Protein AF-A0A7S0L1P1-F1 (afdb_monomer)

Structure (mmCIF, N/CA/C/O backbone):
data_AF-A0A7S0L1P1-F1
#
_entry.id   AF-A0A7S0L1P1-F1
#
loop_
_atom_site.group_PDB
_atom_site.id
_atom_site.type_symbol
_atom_site.label_atom_id
_atom_site.label_alt_id
_atom_site.label_comp_id
_atom_site.label_asym_id
_atom_site.label_entity_id
_atom_site.label_seq_id
_atom_site.pdbx_PDB_ins_code
_atom_site.Cartn_x
_atom_site.Cartn_y
_atom_site.Cartn_z
_atom_site.occupancy
_atom_site.B_iso_or_equiv
_atom_site.auth_seq_id
_atom_site.auth_comp_id
_atom_site.auth_asym_id
_atom_site.auth_atom_id
_atom_site.pdbx_PDB_model_num
ATOM 1 N N . MET A 1 1 ? -2.694 -19.246 -15.357 1.00 89.94 1 MET A N 1
ATOM 2 C CA . MET A 1 1 ? -2.158 -18.036 -14.693 1.00 89.94 1 MET A CA 1
ATOM 3 C C . MET A 1 1 ? -1.268 -17.192 -15.619 1.00 89.94 1 MET A C 1
ATOM 5 O O . MET A 1 1 ? -1.713 -16.119 -16.004 1.00 89.94 1 MET A O 1
ATOM 9 N N . LEU A 1 2 ? -0.090 -17.654 -16.075 1.00 88.62 2 LEU A N 1
ATOM 10 C CA . LEU A 1 2 ? 0.843 -16.828 -16.881 1.00 88.62 2 LEU A CA 1
ATOM 11 C C . LEU A 1 2 ? 0.230 -16.185 -18.140 1.00 88.62 2 LEU A C 1
ATOM 13 O O . LEU A 1 2 ? 0.441 -14.998 -18.385 1.00 88.62 2 LEU A O 1
ATOM 17 N N . LEU A 1 3 ? -0.568 -16.935 -18.913 1.00 90.44 3 LEU A N 1
ATOM 18 C CA . LEU A 1 3 ? -1.245 -16.404 -20.104 1.00 90.44 3 LEU A CA 1
ATOM 19 C C . LEU A 1 3 ? -2.149 -15.204 -19.766 1.00 90.44 3 LEU A C 1
ATOM 21 O O . LEU A 1 3 ? -2.097 -14.201 -20.466 1.00 90.44 3 LEU A O 1
ATOM 25 N N . ARG A 1 4 ? -2.897 -15.259 -18.651 1.00 90.62 4 ARG A N 1
ATOM 26 C CA . ARG A 1 4 ? -3.794 -14.178 -18.194 1.00 90.62 4 ARG A CA 1
ATOM 27 C C . ARG A 1 4 ? -3.021 -12.881 -17.945 1.00 90.62 4 ARG A C 1
ATOM 29 O O . ARG A 1 4 ? -3.387 -11.842 -18.488 1.00 90.62 4 ARG A O 1
ATOM 36 N N . TYR A 1 5 ? -1.931 -12.947 -17.178 1.00 88.44 5 TYR A N 1
ATOM 37 C CA . TYR A 1 5 ? -1.103 -11.773 -16.873 1.00 88.44 5 TYR A CA 1
ATOM 38 C C . TYR A 1 5 ? -0.341 -11.244 -18.097 1.00 88.44 5 TYR A C 1
ATOM 40 O O . TYR A 1 5 ? -0.148 -10.032 -18.228 1.00 88.44 5 TYR A O 1
ATOM 48 N N . LYS A 1 6 ? 0.041 -12.125 -19.032 1.00 85.69 6 LYS A N 1
ATOM 49 C CA . LYS A 1 6 ? 0.641 -11.722 -20.311 1.00 85.69 6 LYS A CA 1
ATOM 50 C C . LYS A 1 6 ? -0.364 -10.983 -21.201 1.00 85.69 6 LYS A C 1
ATOM 52 O O . LYS A 1 6 ? -0.006 -9.955 -21.772 1.00 85.69 6 LYS A O 1
ATOM 57 N N . SER A 1 7 ? -1.613 -11.450 -21.272 1.00 88.06 7 SER A N 1
ATOM 58 C CA . SER A 1 7 ? -2.670 -10.836 -22.089 1.00 88.06 7 SER A CA 1
ATOM 59 C C . SER A 1 7 ? -2.993 -9.400 -21.679 1.00 88.06 7 SER A C 1
ATOM 61 O O . SER A 1 7 ? -3.208 -8.561 -22.547 1.00 88.06 7 SER A O 1
ATOM 63 N N . ILE A 1 8 ? -2.967 -9.088 -20.379 1.00 82.88 8 ILE A N 1
ATOM 64 C CA . ILE A 1 8 ? -3.243 -7.726 -19.885 1.00 82.88 8 ILE A CA 1
ATOM 65 C C . ILE A 1 8 ? -2.024 -6.793 -19.933 1.00 82.88 8 ILE A C 1
ATOM 67 O O . ILE A 1 8 ? -2.140 -5.628 -19.566 1.00 82.88 8 ILE A O 1
ATOM 71 N N . ARG A 1 9 ? -0.839 -7.296 -20.328 1.00 72.81 9 ARG A N 1
ATOM 72 C CA . ARG A 1 9 ? 0.442 -6.555 -20.321 1.00 72.81 9 ARG 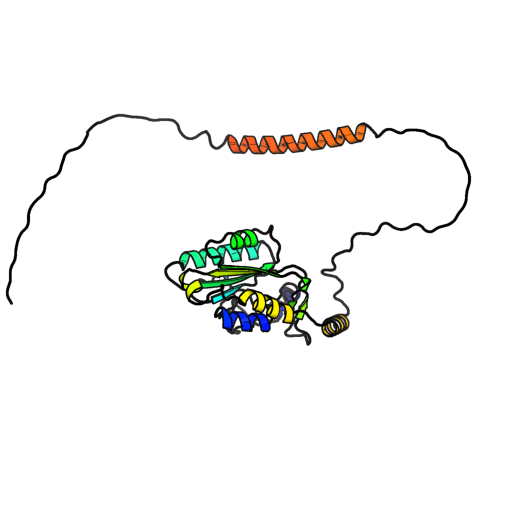A CA 1
ATOM 73 C C . ARG A 1 9 ? 0.709 -5.813 -18.995 1.00 72.81 9 ARG A C 1
ATOM 75 O O . ARG A 1 9 ? 1.358 -4.772 -18.965 1.00 72.81 9 ARG A O 1
ATOM 82 N N . GLY A 1 10 ? 0.215 -6.367 -17.886 1.00 61.19 10 GLY A N 1
ATOM 83 C CA . GLY A 1 10 ? 0.097 -5.667 -16.601 1.00 61.19 10 GLY A CA 1
ATOM 84 C C . GLY A 1 10 ? 1.424 -5.406 -15.886 1.00 61.19 10 GLY A C 1
ATOM 85 O O . GLY A 1 10 ? 1.498 -4.537 -15.022 1.00 61.19 10 GLY A O 1
ATOM 86 N N . HIS A 1 11 ? 2.489 -6.116 -16.265 1.00 60.78 11 HIS A N 1
ATOM 87 C CA . HIS A 1 11 ? 3.792 -6.041 -15.603 1.00 60.78 11 HIS A CA 1
ATOM 88 C C . HIS A 1 11 ? 4.446 -4.648 -15.677 1.00 60.78 11 HIS A C 1
ATOM 90 O O . HIS A 1 11 ? 5.203 -4.298 -14.778 1.00 60.78 11 HIS A O 1
ATOM 96 N N . GLY A 1 12 ? 4.131 -3.835 -16.695 1.00 58.66 12 GLY A N 1
ATOM 97 C CA . GLY A 1 12 ? 4.628 -2.456 -16.808 1.00 58.66 12 GLY A CA 1
ATOM 98 C C . GLY A 1 12 ? 3.844 -1.422 -15.988 1.00 58.66 12 GLY A C 1
ATOM 99 O O . GLY A 1 12 ? 4.345 -0.327 -15.746 1.00 58.66 12 GLY A O 1
ATOM 100 N N . PHE A 1 13 ? 2.630 -1.759 -15.541 1.00 61.75 13 PHE A N 1
ATOM 101 C CA . PHE A 1 13 ? 1.717 -0.819 -14.878 1.00 61.75 13 PHE A CA 1
ATOM 102 C C . PHE A 1 13 ? 1.694 -0.955 -13.354 1.00 61.75 13 PHE A C 1
ATOM 104 O O . PHE A 1 13 ? 1.186 -0.069 -12.671 1.00 61.75 13 PHE A O 1
ATOM 111 N N . GLN A 1 14 ? 2.259 -2.034 -12.807 1.00 69.94 14 GLN A N 1
ATOM 112 C CA . GLN A 1 14 ? 2.354 -2.238 -11.364 1.00 69.94 14 GLN A CA 1
ATOM 113 C C . GLN A 1 14 ? 3.771 -1.932 -10.859 1.00 69.94 14 GLN A C 1
ATOM 115 O O . GLN A 1 14 ? 4.775 -2.191 -11.526 1.00 69.94 14 GLN A O 1
ATOM 120 N N . ALA A 1 15 ? 3.861 -1.336 -9.675 1.00 81.62 15 ALA A N 1
ATOM 121 C CA . ALA A 1 15 ? 5.110 -1.031 -8.989 1.00 81.62 15 ALA A CA 1
ATOM 122 C C . ALA A 1 15 ? 5.088 -1.786 -7.657 1.00 81.62 15 ALA A C 1
ATOM 124 O O . ALA A 1 15 ? 4.474 -1.318 -6.709 1.00 81.62 15 ALA A O 1
ATOM 125 N N . ALA A 1 16 ? 5.644 -2.997 -7.591 1.00 90.38 16 ALA A N 1
ATOM 126 C CA . ALA A 1 16 ? 5.561 -3.805 -6.374 1.00 90.38 16 ALA A CA 1
ATOM 127 C C . ALA A 1 16 ? 6.458 -3.220 -5.270 1.00 90.38 16 ALA A C 1
ATOM 129 O O . ALA A 1 16 ? 7.529 -2.682 -5.544 1.00 90.38 16 ALA A O 1
ATOM 130 N N . ILE A 1 17 ? 6.032 -3.313 -4.011 1.00 94.56 17 ILE A N 1
ATOM 131 C CA . ILE A 1 17 ? 6.823 -2.815 -2.877 1.00 94.56 17 ILE A CA 1
ATOM 132 C C .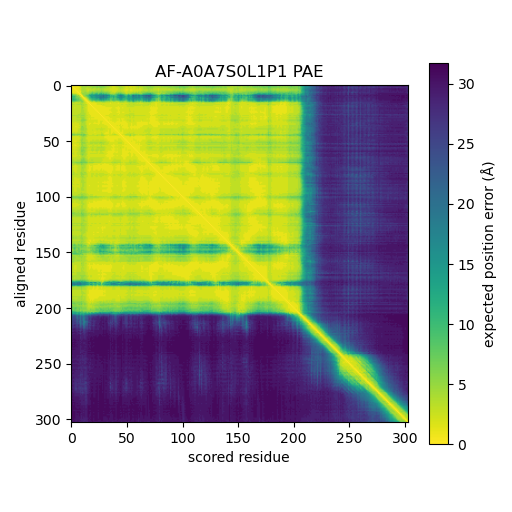 ILE A 1 17 ? 8.099 -3.661 -2.740 1.00 94.56 17 ILE A C 1
ATOM 134 O O . ILE A 1 17 ? 8.064 -4.888 -2.856 1.00 94.56 17 ILE A O 1
ATOM 138 N N . GLY A 1 18 ? 9.236 -3.006 -2.493 1.00 93.88 18 GLY A N 1
ATOM 139 C CA . GLY A 1 18 ? 10.527 -3.678 -2.362 1.00 93.88 18 GLY A CA 1
ATOM 140 C C . GLY A 1 18 ? 10.704 -4.447 -1.051 1.00 93.88 18 GLY A C 1
ATOM 141 O O . GLY A 1 18 ? 10.154 -4.092 -0.007 1.00 93.88 18 GLY A O 1
ATOM 142 N N . ARG A 1 19 ? 11.539 -5.495 -1.083 1.00 94.50 19 ARG A N 1
ATOM 143 C CA . ARG A 1 19 ? 11.837 -6.357 0.079 1.00 94.50 19 ARG A CA 1
ATOM 144 C C . ARG A 1 19 ? 12.260 -5.589 1.346 1.00 94.50 19 ARG A C 1
ATOM 146 O O . ARG A 1 19 ? 11.759 -5.952 2.410 1.00 94.50 19 ARG A O 1
ATOM 153 N N . PRO A 1 20 ? 13.126 -4.553 1.292 1.00 96.75 20 PRO A N 1
ATOM 154 C CA . PRO A 1 20 ? 13.495 -3.796 2.490 1.00 96.75 20 PRO A CA 1
ATOM 155 C C . PRO A 1 20 ? 12.290 -3.144 3.178 1.00 96.75 20 PRO A C 1
ATOM 157 O O . PRO A 1 20 ? 12.208 -3.126 4.405 1.00 96.75 20 PRO A O 1
ATOM 160 N N . VAL A 1 21 ? 11.328 -2.653 2.391 1.00 97.81 21 VAL A N 1
ATOM 161 C CA . VAL A 1 21 ? 10.095 -2.048 2.905 1.00 97.81 21 VAL A CA 1
ATOM 162 C C . VAL A 1 21 ? 9.222 -3.120 3.550 1.00 97.81 21 VAL A C 1
ATOM 164 O O . VAL A 1 21 ? 8.774 -2.939 4.677 1.00 97.81 21 VAL A O 1
ATOM 167 N N . TRP A 1 22 ? 9.048 -4.281 2.911 1.00 97.38 22 TRP A N 1
ATOM 168 C CA . TRP A 1 22 ? 8.299 -5.391 3.507 1.00 97.38 22 TRP A CA 1
ATOM 169 C C . TRP A 1 22 ? 8.871 -5.863 4.843 1.00 97.38 22 TRP A C 1
ATOM 171 O O . TRP A 1 22 ? 8.114 -6.080 5.789 1.00 97.38 22 TRP A O 1
ATOM 181 N N . GLN A 1 23 ? 10.195 -5.986 4.947 1.00 97.25 23 GLN A N 1
ATOM 182 C CA . GLN A 1 23 ? 10.866 -6.353 6.197 1.00 97.25 23 GLN A CA 1
ATOM 183 C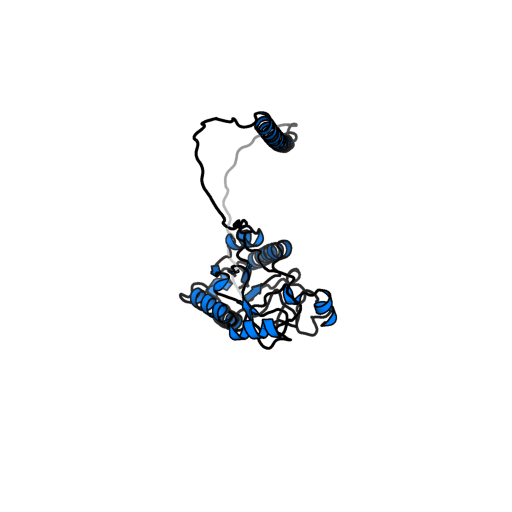 C . GLN A 1 23 ? 10.543 -5.359 7.317 1.00 97.25 23 GLN A C 1
ATOM 185 O O . GLN A 1 23 ? 10.180 -5.778 8.418 1.00 97.25 23 GLN A O 1
ATOM 190 N N . LEU A 1 24 ? 10.590 -4.058 7.017 1.00 97.44 24 LEU A N 1
ATOM 191 C CA . LEU A 1 24 ? 10.202 -3.013 7.959 1.00 97.44 24 LEU A CA 1
ATOM 192 C C . LEU A 1 24 ? 8.722 -3.111 8.350 1.00 97.44 24 LEU A C 1
ATOM 194 O O . LEU A 1 24 ? 8.405 -3.088 9.535 1.00 97.44 24 LEU A O 1
ATOM 198 N N . LEU A 1 25 ? 7.808 -3.233 7.384 1.00 97.62 25 LEU A N 1
ATOM 199 C CA . LEU A 1 25 ? 6.368 -3.285 7.662 1.00 97.62 25 LEU A CA 1
ATOM 200 C C . LEU A 1 25 ? 5.986 -4.500 8.516 1.00 97.62 25 LEU A C 1
ATOM 202 O O . LEU A 1 25 ? 5.152 -4.387 9.418 1.00 97.62 25 LEU A O 1
ATOM 206 N N . ARG A 1 26 ? 6.626 -5.650 8.280 1.00 96.94 26 ARG A N 1
ATOM 207 C CA . ARG A 1 26 ? 6.457 -6.851 9.107 1.00 96.94 26 ARG A CA 1
ATOM 208 C C . ARG A 1 26 ? 6.954 -6.630 10.532 1.00 96.94 26 ARG A C 1
ATOM 210 O O . ARG A 1 26 ? 6.228 -6.935 11.472 1.00 96.94 26 ARG A O 1
ATOM 217 N N . ALA A 1 27 ? 8.166 -6.101 10.689 1.00 96.00 27 ALA A N 1
ATOM 218 C CA . ALA A 1 27 ? 8.785 -5.911 11.999 1.00 96.00 27 ALA A CA 1
ATOM 219 C C . ALA A 1 27 ? 8.088 -4.818 12.827 1.00 96.00 27 ALA A C 1
ATOM 221 O O . ALA A 1 27 ? 7.842 -4.991 14.019 1.00 96.00 27 ALA A O 1
ATOM 222 N N . SER A 1 28 ? 7.742 -3.698 12.195 1.00 95.94 28 SER A N 1
ATOM 223 C CA . SER A 1 28 ? 7.238 -2.513 12.892 1.00 95.94 28 SER A CA 1
ATOM 224 C C . SER A 1 28 ? 5.727 -2.508 13.062 1.00 95.94 28 SER A C 1
ATOM 226 O O . SER A 1 28 ? 5.254 -2.068 14.111 1.00 95.94 28 SER A O 1
ATOM 228 N N . LEU A 1 29 ? 4.986 -2.989 12.058 1.00 97.19 29 LEU A N 1
ATOM 229 C CA . LEU A 1 29 ? 3.524 -2.891 11.993 1.00 97.19 29 LEU A CA 1
ATOM 230 C C . LEU A 1 29 ? 2.823 -4.249 11.872 1.00 97.19 29 LEU A C 1
ATOM 232 O O . LEU A 1 29 ? 1.606 -4.292 11.698 1.00 97.19 29 LEU A O 1
ATOM 236 N N . GLY A 1 30 ? 3.565 -5.358 11.947 1.00 97.00 30 GLY A N 1
ATOM 237 C CA . GLY A 1 30 ? 3.001 -6.706 11.906 1.00 97.00 30 GLY A CA 1
ATOM 238 C C . GLY A 1 30 ? 2.259 -7.037 10.613 1.00 97.00 30 GLY A C 1
ATOM 239 O O . GLY A 1 30 ? 1.360 -7.876 10.649 1.00 97.00 30 GLY A O 1
ATOM 240 N N . VAL A 1 31 ? 2.576 -6.362 9.500 1.00 98.19 31 VAL A N 1
ATOM 241 C CA . VAL A 1 31 ? 1.884 -6.574 8.220 1.00 98.19 31 VAL A CA 1
ATOM 242 C C . VAL A 1 31 ? 2.015 -8.036 7.796 1.00 98.19 31 VAL A C 1
ATOM 244 O O . VAL A 1 31 ? 3.121 -8.549 7.651 1.00 98.19 31 VAL A O 1
ATOM 247 N N . GLY A 1 32 ? 0.881 -8.710 7.620 1.00 97.19 32 GLY A N 1
ATOM 248 C CA . GLY A 1 32 ? 0.822 -10.148 7.349 1.00 97.19 32 GLY A CA 1
ATOM 249 C C . GLY A 1 32 ? 0.273 -10.515 5.975 1.00 97.19 32 GLY A C 1
ATOM 250 O O . GLY A 1 32 ? 0.413 -11.666 5.570 1.00 97.19 32 GLY A O 1
ATOM 251 N N . ALA A 1 33 ? -0.341 -9.567 5.263 1.00 97.25 33 ALA A N 1
ATOM 252 C CA . ALA A 1 33 ? -0.927 -9.825 3.956 1.00 97.25 33 ALA A CA 1
ATOM 253 C C . ALA A 1 33 ? -0.947 -8.593 3.039 1.00 97.25 33 ALA A C 1
ATOM 255 O O . ALA A 1 33 ? -1.003 -7.449 3.501 1.00 97.25 33 ALA A O 1
ATOM 256 N N . GLU A 1 34 ? -0.935 -8.859 1.735 1.00 98.12 34 GLU A N 1
ATOM 257 C CA . GLU A 1 34 ? -1.006 -7.858 0.667 1.00 98.12 34 GLU A CA 1
ATOM 258 C C . GLU A 1 34 ? -2.438 -7.730 0.139 1.00 98.12 34 GLU A C 1
ATOM 260 O O . GLU A 1 34 ? -3.058 -8.716 -0.248 1.00 98.12 34 GLU A O 1
ATOM 265 N N . CYS A 1 35 ? -2.977 -6.515 0.082 1.00 98.38 35 CYS A N 1
ATOM 266 C CA . CYS A 1 35 ? -4.301 -6.260 -0.492 1.00 98.38 35 CYS A CA 1
ATOM 267 C C . CYS A 1 35 ? -4.282 -6.275 -2.030 1.00 98.38 35 CYS A C 1
ATOM 269 O O . CYS A 1 35 ? -5.310 -6.492 -2.656 1.00 98.38 35 CYS A O 1
ATOM 271 N N . PHE A 1 36 ? -3.133 -6.028 -2.658 1.00 96.56 36 PHE A N 1
ATOM 272 C CA . PHE A 1 36 ? -3.024 -5.966 -4.115 1.00 96.56 36 PHE A CA 1
ATOM 273 C C . PHE A 1 36 ? -1.707 -6.583 -4.565 1.00 96.56 36 PHE A C 1
ATOM 275 O O . PHE A 1 36 ? -0.655 -5.955 -4.472 1.00 96.56 36 PHE A O 1
ATOM 282 N N . ALA A 1 37 ? -1.779 -7.808 -5.065 1.00 94.50 37 ALA A N 1
ATOM 283 C CA . ALA A 1 37 ? -0.639 -8.541 -5.589 1.00 94.50 37 ALA A CA 1
ATOM 284 C C . ALA A 1 37 ? -1.090 -9.525 -6.680 1.00 94.50 37 ALA A C 1
ATOM 286 O O . ALA A 1 37 ? -2.246 -9.565 -7.104 1.00 94.50 37 ALA A O 1
ATOM 287 N N . SER A 1 38 ? -0.137 -10.306 -7.158 1.00 93.12 38 SER A N 1
ATOM 288 C CA . SER A 1 38 ? -0.311 -11.443 -8.048 1.00 93.12 38 SER A CA 1
ATOM 289 C C . SER A 1 38 ? 0.623 -12.561 -7.590 1.00 93.12 38 SER A C 1
ATOM 291 O O . SER A 1 38 ? 1.623 -12.271 -6.925 1.00 93.12 38 SER A O 1
ATOM 293 N N . PRO A 1 39 ? 0.407 -13.807 -8.036 1.00 92.50 39 PRO A N 1
ATOM 294 C CA . PRO A 1 39 ? 1.376 -14.883 -7.823 1.00 92.50 39 PRO A CA 1
ATOM 295 C C . PRO A 1 39 ? 2.795 -14.568 -8.333 1.00 92.50 39 PRO A C 1
ATOM 297 O O . PRO A 1 39 ? 3.750 -15.234 -7.954 1.00 92.50 39 PRO A O 1
ATOM 300 N N . LEU A 1 40 ? 2.941 -13.575 -9.220 1.00 90.25 40 LEU A N 1
ATOM 301 C CA . LEU A 1 40 ? 4.210 -13.198 -9.845 1.00 90.25 40 LEU A CA 1
ATOM 302 C C . LEU A 1 40 ? 4.992 -12.134 -9.069 1.00 90.25 40 LEU A C 1
ATOM 304 O O . LEU A 1 40 ? 6.166 -11.923 -9.369 1.00 90.25 40 LEU A O 1
ATOM 308 N N . ASN A 1 41 ? 4.357 -11.428 -8.131 1.00 90.25 41 ASN A N 1
ATOM 309 C CA . ASN A 1 41 ? 4.983 -10.309 -7.419 1.00 90.25 41 ASN A CA 1
ATOM 310 C C . ASN A 1 41 ? 4.661 -10.231 -5.923 1.00 90.25 41 ASN A C 1
ATOM 312 O O . ASN A 1 41 ? 5.172 -9.325 -5.265 1.00 90.25 41 ASN A O 1
ATOM 316 N N . CYS A 1 42 ? 3.849 -11.147 -5.387 1.00 92.88 42 CYS A N 1
ATOM 317 C CA . CYS A 1 42 ? 3.615 -11.220 -3.954 1.00 92.88 42 CYS A CA 1
ATOM 318 C C . CYS A 1 42 ? 4.933 -11.457 -3.205 1.00 92.88 42 CYS A C 1
ATOM 320 O O . CYS A 1 42 ? 5.783 -12.255 -3.608 1.00 92.88 42 CYS A O 1
ATOM 322 N N . HIS A 1 43 ? 5.085 -10.772 -2.083 1.00 93.00 43 HIS A N 1
ATOM 323 C CA . HIS A 1 43 ? 6.156 -10.975 -1.122 1.00 93.00 43 HIS A CA 1
ATOM 324 C C . HIS A 1 43 ? 5.695 -11.788 0.093 1.00 93.00 43 HIS A C 1
ATOM 326 O O . HIS A 1 43 ? 6.494 -12.486 0.722 1.00 93.00 43 HIS A O 1
ATOM 332 N N . LEU A 1 44 ? 4.418 -11.674 0.458 1.00 92.75 44 LEU A N 1
ATOM 333 C CA . LEU A 1 44 ? 3.818 -12.345 1.604 1.00 92.75 44 LEU A CA 1
ATOM 334 C C . LEU A 1 44 ? 3.019 -13.574 1.148 1.00 92.75 44 LEU A C 1
ATOM 336 O O . LEU A 1 44 ? 2.425 -13.562 0.073 1.00 92.75 44 LEU A O 1
ATOM 340 N N . PRO A 1 45 ? 2.948 -14.633 1.977 1.00 86.81 45 PRO A N 1
ATOM 341 C CA . PRO A 1 45 ? 2.239 -15.862 1.616 1.00 86.81 45 PRO A CA 1
ATOM 342 C C . PRO A 1 45 ? 0.719 -15.675 1.499 1.00 86.81 45 PRO A C 1
ATOM 344 O O . PRO A 1 45 ? 0.049 -16.504 0.896 1.00 86.81 45 PRO A O 1
ATOM 347 N N . ALA A 1 46 ? 0.166 -14.607 2.082 1.00 92.25 46 ALA A N 1
ATOM 348 C CA . ALA A 1 46 ? -1.241 -14.255 1.966 1.00 92.25 46 ALA A CA 1
ATOM 349 C C . ALA A 1 46 ? -1.381 -12.952 1.177 1.00 92.25 46 ALA A C 1
ATOM 351 O O . ALA A 1 46 ? -0.905 -11.900 1.610 1.00 92.25 46 ALA A O 1
ATOM 352 N N . PHE A 1 47 ? -2.081 -13.010 0.050 1.00 97.38 47 PHE A N 1
ATOM 353 C CA . PHE A 1 47 ? -2.336 -11.840 -0.779 1.00 97.38 47 PHE A CA 1
ATOM 354 C C . PHE A 1 47 ? -3.715 -11.902 -1.436 1.00 97.38 47 PHE A C 1
ATOM 356 O O . PHE A 1 47 ? -4.292 -12.972 -1.610 1.00 97.38 47 PHE A O 1
ATOM 363 N N . ALA A 1 48 ? -4.250 -10.743 -1.794 1.00 98.12 48 ALA A N 1
ATOM 364 C CA . ALA A 1 48 ? -5.394 -10.602 -2.680 1.00 98.12 48 ALA A CA 1
ATOM 365 C C . ALA A 1 48 ? -4.920 -10.289 -4.105 1.00 98.12 48 ALA A C 1
ATOM 367 O O . ALA A 1 48 ? -3.905 -9.616 -4.301 1.00 98.12 48 ALA A O 1
ATOM 368 N N . SER A 1 49 ? -5.653 -10.782 -5.100 1.00 96.19 49 SER A N 1
ATOM 369 C CA . SER A 1 49 ? -5.334 -10.598 -6.516 1.00 96.19 49 SER A CA 1
ATOM 370 C C . SER A 1 49 ? -6.585 -10.433 -7.378 1.00 96.19 49 SER A C 1
ATOM 372 O O . SER A 1 49 ? -7.711 -10.662 -6.936 1.00 96.19 49 SER A O 1
ATOM 374 N N . ALA A 1 50 ? -6.386 -10.013 -8.629 1.00 93.88 50 ALA A N 1
ATOM 375 C CA . ALA A 1 50 ? -7.477 -9.731 -9.559 1.00 93.88 50 ALA A CA 1
ATOM 376 C C . ALA A 1 50 ? -8.187 -10.993 -10.082 1.00 93.88 50 ALA A C 1
ATOM 378 O O . ALA A 1 50 ? -9.366 -10.929 -10.422 1.00 93.88 50 ALA A O 1
ATOM 379 N N . PHE A 1 51 ? -7.487 -12.129 -10.166 1.00 94.44 51 PHE A N 1
ATOM 380 C CA . PHE A 1 51 ? -7.963 -13.317 -10.877 1.00 94.44 51 PHE A CA 1
ATOM 381 C C . PHE A 1 51 ? -8.028 -14.536 -9.960 1.00 94.44 51 PHE A C 1
ATOM 383 O O . PHE A 1 51 ? -7.196 -15.439 -10.041 1.00 94.44 51 PHE A O 1
ATOM 390 N N . ALA A 1 52 ? -9.025 -14.562 -9.074 1.00 94.88 52 ALA A N 1
ATOM 391 C CA . ALA A 1 52 ? -9.208 -15.656 -8.118 1.00 94.88 52 ALA A CA 1
ATOM 392 C C . ALA A 1 52 ? -9.226 -17.039 -8.799 1.00 94.88 52 ALA A C 1
ATOM 394 O O . ALA A 1 52 ? -8.626 -17.980 -8.289 1.00 94.88 52 ALA A O 1
ATOM 395 N N . ASP A 1 53 ? -9.840 -17.132 -9.983 1.00 96.50 53 ASP A N 1
ATOM 396 C CA . ASP A 1 53 ? -9.974 -18.354 -10.780 1.00 96.50 53 ASP A CA 1
ATOM 397 C C . ASP A 1 53 ? -8.632 -19.018 -11.124 1.00 96.50 53 ASP A C 1
ATOM 399 O O . ASP A 1 53 ? -8.542 -20.243 -11.162 1.00 96.50 53 ASP 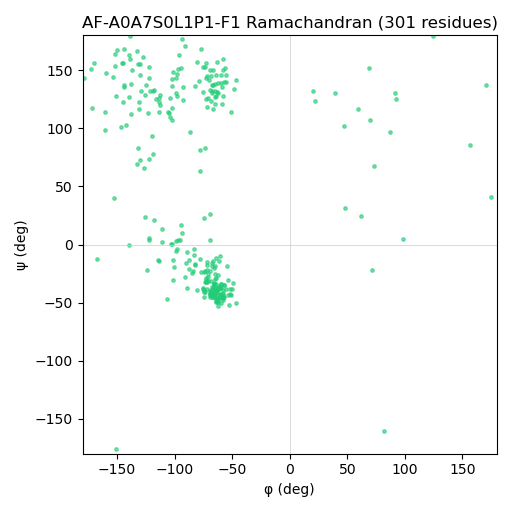A O 1
ATOM 403 N N . VAL A 1 54 ? -7.579 -18.227 -11.352 1.00 95.50 54 VAL A N 1
ATOM 404 C CA . VAL A 1 54 ? -6.252 -18.744 -11.732 1.00 95.50 54 VAL A CA 1
ATOM 405 C C . VAL A 1 54 ? -5.168 -18.509 -10.683 1.00 95.50 54 VAL A C 1
ATOM 407 O O . VAL A 1 54 ? -4.110 -19.131 -10.781 1.00 95.50 54 VAL A O 1
ATOM 410 N N . ASP A 1 55 ? -5.411 -17.642 -9.700 1.00 96.19 55 ASP A N 1
ATOM 411 C CA . ASP A 1 55 ? -4.428 -17.262 -8.683 1.00 96.19 55 ASP A CA 1
ATOM 412 C C . ASP A 1 55 ? -4.637 -17.989 -7.348 1.00 96.19 55 ASP A C 1
ATOM 414 O O . ASP A 1 55 ? -3.702 -18.060 -6.549 1.00 96.19 55 ASP A O 1
ATOM 418 N N . ALA A 1 56 ? -5.831 -18.541 -7.087 1.00 95.31 56 ALA A N 1
ATOM 419 C CA . ALA A 1 56 ? -6.137 -19.216 -5.820 1.00 95.31 56 ALA A CA 1
ATOM 420 C C . ALA A 1 56 ? -5.184 -20.389 -5.535 1.00 95.31 56 ALA A C 1
ATOM 422 O O . ALA A 1 56 ? -4.707 -20.537 -4.412 1.00 95.31 56 ALA A O 1
ATOM 423 N N . ALA A 1 57 ? -4.817 -21.158 -6.567 1.00 95.06 57 ALA A N 1
ATOM 424 C CA . ALA A 1 57 ? -3.853 -22.258 -6.461 1.00 95.06 57 ALA A CA 1
ATOM 425 C C . ALA A 1 57 ? -2.440 -21.812 -6.022 1.00 95.06 57 ALA A C 1
ATOM 427 O O . ALA A 1 57 ? -1.626 -22.645 -5.637 1.00 95.06 57 ALA A O 1
ATOM 428 N N . PHE A 1 58 ? -2.151 -20.509 -6.064 1.00 94.00 58 PHE A N 1
ATOM 429 C CA . PHE A 1 58 ? -0.869 -19.913 -5.684 1.00 94.00 58 PHE A CA 1
ATOM 430 C C . PHE A 1 58 ? -0.960 -19.075 -4.397 1.00 94.00 58 PHE A C 1
ATOM 432 O O . PHE A 1 58 ? -0.044 -18.314 -4.100 1.00 94.00 58 PHE A O 1
ATOM 439 N N . GLY A 1 59 ? -2.057 -19.190 -3.638 1.00 93.19 59 GLY A N 1
ATOM 440 C CA . GLY A 1 59 ? -2.234 -18.507 -2.350 1.00 93.19 59 GLY A CA 1
ATOM 441 C C . GLY A 1 59 ? -3.058 -17.218 -2.398 1.00 93.19 59 GLY A C 1
ATOM 442 O O . GLY A 1 59 ? -3.211 -16.559 -1.366 1.00 93.19 59 GLY A O 1
ATOM 443 N N . SER A 1 60 ? -3.629 -16.857 -3.555 1.00 96.75 60 SER A N 1
ATOM 444 C CA . SER A 1 60 ? -4.545 -15.715 -3.625 1.00 96.75 60 SER A CA 1
ATOM 445 C C . SER A 1 60 ? -5.813 -15.960 -2.812 1.00 96.75 60 SER A C 1
ATOM 447 O O . SER A 1 60 ? -6.430 -17.023 -2.874 1.00 96.75 60 SER A O 1
ATOM 449 N N . ARG A 1 61 ? -6.249 -14.921 -2.103 1.00 96.94 61 ARG A N 1
ATOM 450 C CA . ARG A 1 61 ? -7.524 -14.857 -1.379 1.00 96.94 61 ARG A CA 1
ATOM 451 C C . ARG A 1 61 ? -8.646 -14.229 -2.213 1.00 96.94 61 ARG A C 1
ATOM 453 O O . ARG A 1 61 ? -9.707 -13.932 -1.676 1.00 96.94 61 ARG A O 1
ATOM 460 N N . GLY A 1 62 ? -8.416 -14.017 -3.508 1.00 97.31 62 GLY A N 1
ATOM 461 C CA . GLY A 1 62 ? -9.335 -13.325 -4.406 1.00 97.31 62 GLY A CA 1
ATOM 462 C C . GLY A 1 62 ? -9.228 -11.804 -4.312 1.00 97.31 62 GLY A C 1
ATOM 463 O O . GLY A 1 62 ? -8.216 -11.270 -3.861 1.00 97.31 62 GLY A O 1
ATOM 464 N N . SER A 1 63 ? -10.263 -11.101 -4.772 1.00 97.75 63 SER A N 1
ATOM 465 C CA . SER A 1 63 ? -10.268 -9.634 -4.834 1.00 97.75 63 SER A CA 1
ATOM 466 C C . SER A 1 63 ? -10.322 -9.010 -3.442 1.00 97.75 63 SER A C 1
ATOM 468 O O . SER A 1 63 ? -11.188 -9.359 -2.643 1.00 97.75 63 SER A O 1
ATOM 470 N N . PHE A 1 64 ? -9.471 -8.015 -3.174 1.00 98.44 64 PHE A N 1
ATOM 471 C CA . PHE A 1 64 ? -9.492 -7.274 -1.908 1.00 98.44 64 PHE A CA 1
ATOM 472 C C . PHE A 1 64 ? -10.842 -6.624 -1.612 1.00 98.44 64 PHE A C 1
ATOM 474 O O . PHE A 1 64 ? -11.272 -6.619 -0.462 1.00 98.44 64 PHE A O 1
ATOM 481 N N . PHE A 1 65 ? -11.549 -6.158 -2.642 1.00 98.38 65 PHE A N 1
ATOM 482 C CA . PHE A 1 65 ? -12.876 -5.555 -2.496 1.00 98.38 65 PHE A CA 1
ATOM 483 C C . PHE A 1 65 ? -13.956 -6.552 -2.052 1.00 98.38 65 PHE A C 1
ATOM 485 O O . PHE A 1 65 ? -15.017 -6.138 -1.600 1.00 98.38 65 PHE A O 1
ATOM 492 N N . ALA A 1 66 ? -13.690 -7.857 -2.157 1.00 97.75 66 ALA A N 1
ATOM 493 C CA . ALA A 1 66 ? -14.557 -8.918 -1.646 1.00 97.75 66 ALA A CA 1
ATOM 494 C C . ALA A 1 66 ? -14.110 -9.443 -0.268 1.00 97.75 66 ALA A C 1
ATOM 496 O O . ALA A 1 66 ? -14.779 -10.295 0.316 1.00 97.75 66 ALA A O 1
ATOM 497 N N . LEU A 1 67 ? -12.978 -8.965 0.261 1.00 96.94 67 LEU A N 1
ATOM 498 C CA . LEU A 1 67 ? -12.460 -9.380 1.560 1.00 96.94 67 LEU A CA 1
ATOM 499 C C . LEU A 1 67 ? -12.940 -8.450 2.672 1.00 96.94 67 LEU A C 1
ATOM 501 O O . LEU A 1 67 ? -12.822 -7.230 2.567 1.00 96.94 67 LEU A O 1
ATOM 505 N N . SER A 1 68 ? -13.358 -9.055 3.785 1.00 97.38 68 SER A N 1
ATOM 506 C CA . SER A 1 68 ? -13.795 -8.348 4.996 1.00 97.38 68 SER A CA 1
ATOM 507 C C . SER A 1 68 ? -13.033 -8.828 6.238 1.00 97.38 68 SER A C 1
ATOM 509 O O . SER A 1 68 ? -13.617 -9.477 7.110 1.00 97.38 68 SER A O 1
ATOM 511 N N . PRO A 1 69 ? -11.707 -8.594 6.329 1.00 96.25 69 PRO A N 1
ATOM 512 C CA . PRO A 1 69 ? -10.935 -9.003 7.495 1.00 96.25 69 PRO A CA 1
ATOM 513 C C . PRO A 1 69 ? -11.390 -8.237 8.742 1.00 96.25 69 PRO A C 1
ATOM 515 O O . PRO A 1 69 ? -11.387 -7.010 8.763 1.00 96.25 69 PRO A O 1
ATOM 518 N N . LEU A 1 70 ? -11.728 -8.964 9.809 1.00 92.81 70 LEU A N 1
ATOM 519 C CA . LEU A 1 70 ? -12.122 -8.350 11.082 1.00 92.81 70 LEU A CA 1
ATOM 520 C C . LEU A 1 70 ? -10.926 -7.757 11.836 1.00 92.81 70 LEU A C 1
ATOM 522 O O . LEU A 1 70 ? -11.064 -6.774 12.550 1.00 92.81 70 LEU A O 1
ATOM 526 N N . SER A 1 71 ? -9.745 -8.363 11.705 1.00 98.00 71 SER A N 1
ATOM 527 C CA . SER A 1 71 ? -8.521 -7.942 12.390 1.00 98.00 71 SER A CA 1
ATOM 528 C C . SER A 1 71 ? -7.287 -8.280 11.559 1.00 98.00 71 SER A C 1
ATOM 530 O O . SER A 1 71 ? -7.367 -9.053 10.603 1.00 98.00 71 SER A O 1
ATOM 532 N N . GLY A 1 72 ? -6.144 -7.719 11.941 1.00 98.19 72 GLY A N 1
ATOM 533 C CA . GLY A 1 72 ? -4.867 -7.937 11.271 1.00 98.19 72 GLY A CA 1
ATOM 534 C C . GLY A 1 72 ? -4.218 -6.634 10.825 1.00 98.19 72 GLY A C 1
ATOM 535 O O . GLY A 1 72 ? -4.753 -5.545 11.034 1.00 98.19 72 GLY A O 1
ATOM 536 N N . SER A 1 73 ? -3.042 -6.763 10.222 1.00 98.62 73 SER A N 1
ATOM 537 C CA . SER A 1 73 ? -2.313 -5.653 9.621 1.00 98.62 73 SER A CA 1
ATOM 538 C C . SER A 1 73 ? -1.995 -6.000 8.175 1.00 98.62 73 SER A C 1
ATOM 540 O O . SER A 1 73 ? -1.482 -7.086 7.886 1.00 98.62 73 SER A O 1
ATOM 542 N N . PHE A 1 74 ? -2.342 -5.095 7.271 1.00 98.75 74 PHE A N 1
ATOM 543 C CA . PHE A 1 74 ? -2.328 -5.315 5.830 1.00 98.75 74 PHE A CA 1
ATOM 544 C C . PHE A 1 74 ? -1.596 -4.174 5.134 1.00 98.75 74 PHE A C 1
ATOM 546 O O . PHE A 1 74 ? -1.548 -3.057 5.650 1.00 98.75 74 PHE A O 1
ATOM 553 N N . ALA A 1 75 ? -1.059 -4.436 3.947 1.00 98.56 75 ALA A N 1
ATOM 554 C CA . ALA A 1 75 ? -0.545 -3.384 3.080 1.00 98.56 75 ALA A CA 1
ATOM 555 C C . ALA A 1 75 ? -1.297 -3.354 1.753 1.00 98.56 75 ALA A C 1
ATOM 557 O O . ALA A 1 75 ? -1.458 -4.382 1.095 1.00 98.56 75 ALA A O 1
ATOM 558 N N . ALA A 1 76 ? -1.722 -2.163 1.350 1.00 98.38 76 ALA A N 1
ATOM 559 C CA . ALA A 1 76 ? -2.398 -1.914 0.093 1.00 98.38 76 ALA A CA 1
ATOM 560 C C . ALA A 1 76 ? -1.525 -1.050 -0.814 1.00 98.38 76 ALA A C 1
ATOM 562 O O . ALA A 1 76 ? -1.152 0.065 -0.467 1.00 98.38 76 ALA A O 1
ATOM 563 N N . ASN A 1 77 ? -1.231 -1.572 -1.998 1.00 97.31 77 ASN A N 1
ATOM 564 C CA . ASN A 1 77 ? -0.555 -0.860 -3.073 1.00 97.31 77 ASN A CA 1
ATOM 565 C C . ASN A 1 77 ? -1.380 -1.049 -4.355 1.00 97.31 77 ASN A C 1
ATOM 567 O O . ASN A 1 77 ? -1.047 -1.906 -5.182 1.00 97.31 77 ASN A O 1
ATOM 571 N N . PRO A 1 78 ? -2.544 -0.380 -4.445 1.00 95.94 78 PRO A N 1
ATOM 572 C CA . PRO A 1 78 ? -3.461 -0.569 -5.559 1.00 95.94 78 PRO A CA 1
ATOM 573 C C . PRO A 1 78 ? -2.818 -0.132 -6.882 1.00 95.94 78 PRO A C 1
ATOM 575 O O . PRO A 1 78 ? -1.935 0.725 -6.884 1.00 95.94 78 PRO A O 1
ATOM 578 N N . PRO A 1 79 ? -3.286 -0.648 -8.032 1.00 92.88 79 PRO A N 1
ATOM 579 C CA . PRO A 1 79 ? -3.004 -0.035 -9.326 1.00 92.88 79 PRO A CA 1
ATOM 580 C C . PRO A 1 79 ? -3.280 1.477 -9.298 1.00 92.88 79 PRO A C 1
ATOM 582 O O . PRO A 1 79 ? -4.331 1.904 -8.813 1.00 92.88 79 PRO A O 1
ATOM 585 N N . PHE A 1 80 ? -2.358 2.284 -9.834 1.00 91.31 80 PHE A N 1
ATOM 586 C CA . PHE A 1 80 ? -2.417 3.754 -9.793 1.00 91.31 80 PHE A CA 1
ATOM 587 C C . PHE A 1 80 ? -3.398 4.318 -10.827 1.00 91.31 80 PHE A C 1
ATOM 589 O O . PHE A 1 80 ? -3.035 5.005 -11.778 1.00 91.31 80 PHE A O 1
ATOM 596 N N . VAL A 1 81 ? -4.669 3.976 -10.641 1.00 92.62 81 VAL A N 1
ATOM 597 C CA . VAL A 1 81 ? -5.801 4.364 -11.479 1.00 92.62 81 VAL A CA 1
ATOM 598 C C . VAL A 1 81 ? -6.883 4.897 -10.546 1.00 92.62 81 VAL A C 1
ATOM 600 O O . VAL A 1 81 ? -7.296 4.192 -9.624 1.00 92.62 81 VAL A O 1
ATOM 603 N N . HIS A 1 82 ? -7.325 6.143 -10.756 1.00 94.94 82 HIS A N 1
ATOM 604 C CA . HIS A 1 82 ? -8.192 6.870 -9.814 1.00 94.94 82 HIS A CA 1
ATOM 605 C C . HIS A 1 82 ? -9.390 6.054 -9.293 1.00 94.94 82 HIS A C 1
ATOM 607 O O . HIS A 1 82 ? -9.522 5.962 -8.074 1.00 94.94 82 HIS A O 1
ATOM 613 N N . PRO A 1 83 ? -10.210 5.396 -10.140 1.00 97.38 83 PRO A N 1
ATOM 614 C CA . PRO A 1 83 ? -11.293 4.531 -9.668 1.00 97.38 83 PRO A CA 1
ATOM 615 C C . PRO A 1 83 ? -10.870 3.467 -8.647 1.00 97.38 83 PRO A C 1
ATOM 617 O O . PRO A 1 83 ? -11.551 3.277 -7.643 1.00 97.38 83 PRO A O 1
ATOM 620 N N . ILE A 1 84 ? -9.733 2.800 -8.863 1.00 97.06 84 ILE A N 1
ATOM 621 C CA . ILE A 1 84 ? -9.251 1.732 -7.978 1.00 97.06 84 ILE A CA 1
ATOM 622 C C . ILE A 1 84 ? -8.686 2.314 -6.682 1.00 97.06 84 ILE A C 1
ATOM 624 O O . ILE A 1 84 ? -8.931 1.765 -5.609 1.00 97.06 84 ILE A O 1
ATOM 628 N N . MET A 1 85 ? -7.977 3.442 -6.753 1.00 97.88 85 MET A N 1
ATOM 629 C CA . MET A 1 85 ? -7.474 4.136 -5.563 1.00 97.88 85 MET A CA 1
ATOM 630 C C . MET A 1 85 ? -8.616 4.662 -4.686 1.00 97.88 85 MET A C 1
ATOM 632 O O . MET A 1 85 ? -8.582 4.479 -3.471 1.00 97.88 85 MET A O 1
ATOM 636 N N . ASN A 1 86 ? -9.649 5.249 -5.296 1.00 98.56 86 ASN A N 1
ATOM 637 C CA . ASN A 1 86 ? -10.841 5.724 -4.592 1.00 98.56 86 ASN A CA 1
ATOM 638 C C . ASN A 1 86 ? -11.587 4.550 -3.939 1.00 98.56 86 ASN A C 1
ATOM 640 O O . ASN A 1 86 ? -11.811 4.567 -2.734 1.00 98.56 86 ASN A O 1
ATOM 644 N N . ALA A 1 87 ? -11.857 3.477 -4.693 1.00 98.69 87 ALA A N 1
ATOM 645 C CA . ALA A 1 87 ? -12.499 2.279 -4.151 1.00 98.69 87 ALA A CA 1
ATOM 646 C C . ALA A 1 87 ? -11.683 1.632 -3.017 1.00 98.69 87 ALA A C 1
ATOM 648 O O . ALA A 1 87 ? -12.248 1.081 -2.075 1.00 98.69 87 ALA A O 1
ATOM 649 N N . THR A 1 88 ? -10.348 1.701 -3.085 1.00 98.75 88 THR A N 1
ATOM 650 C CA . THR A 1 88 ? -9.458 1.213 -2.020 1.00 98.75 88 THR A CA 1
ATOM 651 C C . THR A 1 88 ? -9.628 2.027 -0.746 1.00 98.75 88 THR A C 1
ATOM 653 O O . THR A 1 88 ? -9.759 1.440 0.327 1.00 98.75 88 THR A O 1
ATOM 656 N N . ALA A 1 89 ? -9.650 3.357 -0.860 1.00 98.75 89 ALA A N 1
ATOM 657 C CA . ALA A 1 89 ? -9.868 4.242 0.277 1.00 98.75 89 ALA A CA 1
ATOM 658 C C . ALA A 1 89 ? -11.253 4.015 0.905 1.00 98.75 89 ALA A C 1
ATOM 660 O O . ALA A 1 89 ? -11.334 3.779 2.110 1.00 98.75 89 ALA A O 1
ATOM 661 N N . ASP A 1 90 ? -12.310 3.953 0.088 1.00 98.81 90 ASP A N 1
ATOM 662 C CA . ASP A 1 90 ? -13.674 3.654 0.538 1.00 98.81 90 ASP A CA 1
ATOM 663 C C . ASP A 1 90 ? -13.775 2.308 1.264 1.00 98.81 90 ASP A C 1
ATOM 665 O O . ASP A 1 90 ? -14.426 2.195 2.305 1.00 98.81 90 ASP A O 1
ATOM 669 N N . HIS A 1 91 ? -13.152 1.262 0.713 1.00 98.88 91 HIS A N 1
ATOM 670 C CA . HIS A 1 91 ? -13.200 -0.074 1.304 1.00 98.88 91 HIS A CA 1
ATOM 671 C C . HIS A 1 91 ? -12.456 -0.126 2.638 1.00 98.88 91 HIS A C 1
ATOM 673 O O . HIS A 1 91 ? -12.987 -0.634 3.623 1.00 98.88 91 HIS A O 1
ATOM 679 N N . ILE A 1 92 ? -11.256 0.455 2.702 1.00 98.88 92 ILE A N 1
ATOM 680 C CA . ILE A 1 92 ? -10.466 0.527 3.937 1.00 98.88 92 ILE A CA 1
ATOM 681 C C . ILE A 1 92 ? -11.217 1.304 5.025 1.00 98.88 92 ILE A C 1
ATOM 683 O O . ILE A 1 92 ? -11.275 0.832 6.160 1.00 98.88 92 ILE A O 1
ATOM 687 N N . GLU A 1 93 ? -11.838 2.437 4.688 1.00 98.75 93 GLU A N 1
ATOM 688 C CA . GLU A 1 93 ? -12.659 3.217 5.624 1.00 98.75 93 GLU A CA 1
ATOM 689 C C . GLU A 1 93 ? -13.827 2.407 6.190 1.00 98.75 93 GLU A C 1
ATOM 691 O O . GLU A 1 93 ? -14.041 2.375 7.405 1.00 98.75 93 GLU A O 1
ATOM 696 N N . LYS A 1 94 ? -14.559 1.686 5.330 1.00 98.75 94 LYS A N 1
ATOM 697 C CA . LYS A 1 94 ? -15.659 0.807 5.759 1.00 98.75 94 LYS A CA 1
ATOM 698 C C . LYS A 1 94 ? -15.171 -0.287 6.707 1.00 98.75 94 LYS A C 1
ATOM 700 O O . LYS A 1 94 ? -15.794 -0.516 7.744 1.00 98.75 94 LYS A O 1
ATOM 705 N N . LEU A 1 95 ? -14.052 -0.940 6.384 1.00 98.81 95 LEU A N 1
ATOM 706 C CA . LEU A 1 95 ? -13.479 -2.001 7.214 1.00 98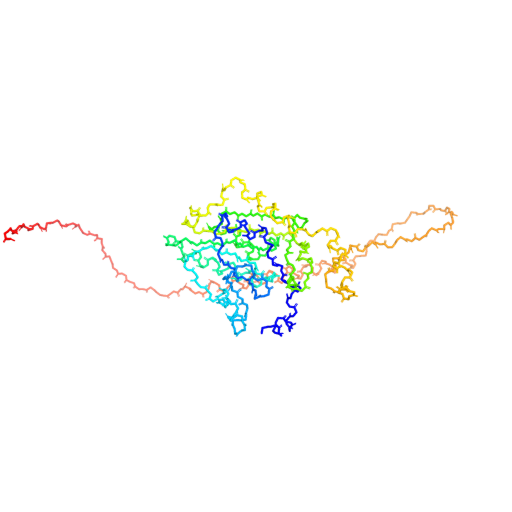.81 95 LEU A CA 1
ATOM 707 C C . LEU A 1 95 ? -13.007 -1.477 8.575 1.00 98.81 95 LEU A C 1
ATOM 709 O O . LEU A 1 95 ? -13.302 -2.087 9.603 1.00 98.81 95 LEU A O 1
ATOM 713 N N . LEU A 1 96 ? -12.305 -0.343 8.598 1.00 98.75 96 LEU A N 1
ATOM 714 C CA . LEU A 1 96 ? -11.834 0.280 9.836 1.00 98.75 96 LEU A CA 1
ATOM 715 C C . LEU A 1 96 ? -13.000 0.750 10.706 1.00 98.75 96 LEU A C 1
ATOM 717 O O . LEU A 1 96 ? -13.009 0.466 11.901 1.00 98.75 96 LEU A O 1
ATOM 721 N N . THR A 1 97 ? -14.018 1.366 10.104 1.00 98.62 97 THR A N 1
ATOM 722 C CA . THR A 1 97 ? -15.244 1.783 10.800 1.00 98.62 97 THR A CA 1
ATOM 723 C C . THR A 1 97 ? -15.964 0.594 11.432 1.00 98.62 97 THR A C 1
ATOM 725 O O . THR A 1 97 ? -16.348 0.651 12.598 1.00 98.62 97 THR A O 1
ATOM 728 N N . ALA A 1 98 ? -16.105 -0.515 10.701 1.00 98.38 98 ALA A N 1
ATOM 729 C CA . ALA A 1 98 ? -16.733 -1.729 11.219 1.00 98.38 98 ALA A CA 1
ATOM 730 C C . ALA A 1 98 ? -15.922 -2.392 12.352 1.00 98.38 98 ALA A C 1
ATOM 732 O O . ALA A 1 98 ? -16.502 -2.990 13.266 1.00 98.38 98 ALA A O 1
ATOM 733 N N . ALA A 1 99 ? -14.590 -2.296 12.294 1.00 98.44 99 ALA A N 1
ATOM 734 C CA . ALA A 1 99 ? -13.675 -2.884 13.267 1.00 98.44 99 ALA A CA 1
ATOM 735 C C . ALA A 1 99 ? -13.443 -2.013 14.516 1.00 98.44 99 ALA A C 1
ATOM 737 O O . ALA A 1 99 ? -13.049 -2.552 15.556 1.00 98.44 99 ALA A O 1
ATOM 738 N N . GLU A 1 100 ? -13.666 -0.697 14.442 1.00 98.50 100 GLU A N 1
ATOM 739 C CA . GLU A 1 100 ? -13.386 0.243 15.531 1.00 98.50 100 GLU A CA 1
ATOM 740 C C . GLU A 1 100 ? -14.100 -0.152 16.837 1.00 98.50 100 GLU A C 1
ATOM 742 O O . GLU A 1 100 ? -15.214 -0.678 16.846 1.00 98.50 100 GLU A O 1
ATOM 747 N N . GLY A 1 101 ? -13.409 0.002 17.971 1.00 97.12 101 GLY A N 1
ATOM 748 C CA . GLY A 1 101 ? -13.865 -0.477 19.283 1.00 97.12 101 GLY A CA 1
ATOM 749 C C . GLY A 1 101 ? -13.848 -2.005 19.483 1.00 97.12 101 GLY A C 1
ATOM 750 O O . GLY A 1 101 ? -13.734 -2.474 20.619 1.00 97.12 101 GLY A O 1
ATOM 751 N N . LYS A 1 102 ? -13.871 -2.815 18.416 1.00 97.62 102 LYS A N 1
ATOM 752 C CA . LYS A 1 102 ? -14.023 -4.282 18.492 1.00 97.62 102 LYS A CA 1
ATOM 753 C C . LYS A 1 102 ? -12.731 -5.032 18.207 1.00 97.62 102 LYS A C 1
ATOM 755 O O . LYS A 1 102 ? -12.327 -5.868 19.017 1.00 97.62 102 LYS A O 1
ATOM 760 N N . HIS A 1 103 ? -12.018 -4.676 17.147 1.00 98.50 103 HIS A N 1
ATOM 761 C CA . HIS A 1 103 ? -10.882 -5.441 16.644 1.00 98.50 103 HIS A CA 1
ATOM 762 C C . HIS A 1 103 ? -9.658 -4.565 16.364 1.00 98.50 103 HIS A C 1
ATOM 764 O O . HIS A 1 103 ? -9.767 -3.364 16.145 1.00 98.50 103 HIS A O 1
ATOM 770 N N . ALA A 1 104 ? -8.469 -5.174 16.398 1.00 98.56 104 ALA A N 1
ATOM 771 C CA . ALA A 1 104 ? -7.229 -4.523 15.987 1.00 98.56 104 ALA A CA 1
ATOM 772 C C . ALA A 1 104 ? -7.037 -4.698 14.475 1.00 98.56 104 ALA A C 1
ATOM 774 O O . ALA A 1 104 ? -6.543 -5.737 14.032 1.00 98.56 104 ALA A O 1
ATOM 775 N N . LEU A 1 105 ? -7.439 -3.686 13.708 1.00 98.81 105 LEU A N 1
ATOM 776 C CA . LEU A 1 105 ? -7.280 -3.624 12.255 1.00 98.81 105 LEU A CA 1
ATOM 777 C C . LEU A 1 105 ? -6.397 -2.438 11.825 1.00 98.81 105 LEU A C 1
ATOM 779 O O . LEU A 1 105 ? -6.584 -1.321 12.319 1.00 98.81 105 LEU A O 1
ATOM 783 N N . SER A 1 106 ? -5.434 -2.708 10.937 1.00 98.81 106 SER A N 1
ATOM 784 C CA . SER A 1 106 ? -4.409 -1.776 10.444 1.00 98.81 106 SER A CA 1
ATOM 785 C C . SER A 1 106 ? -4.198 -1.927 8.935 1.00 98.81 106 SER A C 1
ATOM 787 O O . SER A 1 106 ? -4.095 -3.049 8.437 1.00 98.81 106 SER A O 1
ATOM 789 N N . PHE A 1 107 ? -4.055 -0.806 8.229 1.00 98.88 107 PHE A N 1
ATOM 790 C CA . PHE A 1 107 ? -3.691 -0.749 6.814 1.00 98.88 107 PHE A CA 1
ATOM 791 C C . PHE A 1 107 ? -2.530 0.219 6.588 1.00 98.88 107 PHE A C 1
ATOM 793 O O . PHE A 1 107 ? -2.563 1.359 7.050 1.00 98.88 107 PHE A O 1
ATOM 800 N N . VAL A 1 108 ? -1.524 -0.226 5.838 1.00 98.81 108 VAL A N 1
ATOM 801 C CA . VAL A 1 108 ? -0.468 0.623 5.277 1.00 98.81 108 VAL A CA 1
ATOM 802 C C . VAL A 1 108 ? -0.751 0.797 3.791 1.00 98.81 108 VAL A C 1
ATOM 804 O O . VAL A 1 108 ? -0.708 -0.177 3.045 1.00 98.81 108 VAL A O 1
ATOM 807 N N . VAL A 1 109 ? -1.074 2.007 3.351 1.00 98.81 109 VAL A N 1
ATOM 808 C CA . VAL A 1 109 ? -1.520 2.278 1.979 1.00 98.81 109 VAL A CA 1
ATOM 809 C C . VAL A 1 109 ? -0.477 3.103 1.242 1.00 98.81 109 VAL A C 1
ATOM 811 O O . VAL A 1 109 ? -0.064 4.148 1.733 1.00 98.81 109 VAL A O 1
ATOM 814 N N . PHE A 1 110 ? -0.079 2.644 0.061 1.00 98.38 110 PHE A N 1
ATOM 815 C CA . PHE A 1 110 ? 0.848 3.320 -0.839 1.00 98.38 110 PHE A CA 1
ATOM 816 C C . PHE A 1 110 ? 0.050 3.887 -2.010 1.00 98.38 110 PHE A C 1
ATOM 818 O O . PHE A 1 110 ? -0.517 3.125 -2.790 1.00 98.38 110 PHE A O 1
ATOM 825 N N . LEU A 1 111 ? -0.009 5.213 -2.121 1.00 97.75 111 LEU A N 1
ATOM 826 C CA . LEU A 1 111 ? -0.605 5.909 -3.261 1.00 97.75 111 LEU A CA 1
ATOM 827 C C . LEU A 1 111 ? 0.439 6.825 -3.909 1.00 97.75 111 LEU A C 1
ATOM 829 O O . LEU A 1 111 ? 1.324 7.318 -3.204 1.00 97.75 111 LEU A O 1
ATOM 833 N N . PRO A 1 112 ? 0.332 7.117 -5.217 1.00 96.62 112 PRO A N 1
ATOM 834 C CA . PRO A 1 112 ? 1.105 8.199 -5.804 1.00 96.62 112 PRO A CA 1
ATOM 835 C C . PRO A 1 112 ? 0.779 9.512 -5.077 1.00 96.62 112 PRO A C 1
ATOM 837 O O . PRO A 1 112 ? -0.336 9.716 -4.591 1.00 96.62 112 PRO A O 1
ATOM 840 N N . GLY A 1 113 ? 1.743 10.425 -5.022 1.00 96.69 113 GLY A N 1
ATOM 841 C CA . GLY A 1 113 ? 1.639 11.745 -4.397 1.00 96.69 113 GLY A CA 1
ATOM 842 C C . GLY A 1 113 ? 0.714 12.723 -5.131 1.00 96.69 113 GLY A C 1
ATOM 843 O O . GLY A 1 113 ? 0.918 13.928 -5.031 1.00 96.69 113 GLY A O 1
ATOM 844 N N . TRP A 1 114 ? -0.279 12.225 -5.873 1.00 96.50 114 TRP A N 1
ATOM 845 C CA . TRP A 1 114 ? -1.314 12.997 -6.565 1.00 96.50 114 TRP A CA 1
ATOM 846 C C . TRP A 1 114 ? -2.304 13.533 -5.535 1.00 96.50 114 TRP A C 1
ATOM 848 O O . TRP A 1 114 ? -3.331 12.916 -5.232 1.00 96.50 114 TRP A O 1
ATOM 858 N N . GLN A 1 115 ? -1.939 14.654 -4.918 1.00 96.75 115 GLN A N 1
ATOM 859 C CA . GLN A 1 115 ? -2.629 15.168 -3.741 1.00 96.75 115 GLN A CA 1
ATOM 860 C C . GLN A 1 115 ? -4.072 15.580 -4.042 1.00 96.75 115 GLN A C 1
ATOM 862 O O . GLN A 1 115 ? -4.911 15.558 -3.153 1.00 96.75 115 GLN A O 1
ATOM 867 N N . GLU A 1 116 ? -4.377 15.919 -5.285 1.00 95.88 116 GLU A N 1
ATOM 868 C CA . GLU A 1 116 ? -5.701 16.239 -5.808 1.00 95.88 116 GLU A CA 1
ATOM 869 C C . GLU A 1 116 ? -6.628 15.017 -5.943 1.00 95.88 116 GLU A C 1
ATOM 871 O O . GLU A 1 116 ? -7.840 15.173 -6.089 1.00 95.88 116 GLU A O 1
ATOM 876 N N . GLY A 1 117 ? -6.091 13.794 -5.876 1.00 96.00 117 GLY A N 1
ATOM 877 C CA . GLY A 1 117 ? -6.865 12.567 -6.041 1.00 96.00 117 GLY A CA 1
ATOM 878 C C . GLY A 1 117 ? -7.856 12.318 -4.898 1.00 96.00 117 GLY A C 1
ATOM 879 O O . GLY A 1 117 ? -7.509 12.434 -3.722 1.00 96.00 117 GLY A O 1
ATOM 880 N N . GLY A 1 118 ? -9.077 11.888 -5.236 1.00 97.50 118 GLY A N 1
ATOM 881 C CA . GLY A 1 118 ? -10.141 11.605 -4.260 1.00 97.50 118 GLY A CA 1
ATOM 882 C C . GLY A 1 118 ? -9.709 10.654 -3.138 1.00 97.50 118 GLY A C 1
ATOM 883 O O . GLY A 1 118 ? -9.792 11.014 -1.966 1.00 97.50 118 GLY A O 1
ATOM 884 N N . GLY A 1 119 ? -9.152 9.490 -3.485 1.00 97.94 119 GLY A N 1
ATOM 885 C CA . GLY A 1 119 ? -8.652 8.516 -2.510 1.00 97.94 119 GLY A CA 1
ATOM 886 C C . GLY A 1 119 ? -7.512 9.061 -1.642 1.00 97.94 119 GLY A C 1
ATOM 887 O O . GLY A 1 119 ? -7.486 8.815 -0.439 1.00 97.94 119 GLY A O 1
ATOM 888 N N . TYR A 1 120 ? -6.611 9.875 -2.205 1.00 98.50 120 TYR A N 1
ATOM 889 C CA . TYR A 1 120 ? -5.548 10.532 -1.435 1.00 98.50 120 TYR A CA 1
ATOM 890 C C . TYR A 1 120 ? -6.129 11.495 -0.391 1.00 98.50 120 TYR A C 1
ATOM 892 O O . TYR A 1 120 ? -5.730 11.479 0.779 1.00 98.50 120 TYR A O 1
ATOM 900 N N . GLN A 1 121 ? -7.076 12.341 -0.803 1.00 98.56 121 GLN A N 1
ATOM 901 C CA . GLN A 1 121 ? -7.742 13.304 0.075 1.00 98.56 121 GLN A CA 1
ATOM 902 C C . GLN A 1 121 ? -8.559 12.610 1.165 1.00 98.56 121 GLN A C 1
ATOM 904 O O . GLN A 1 121 ? -8.523 13.041 2.316 1.00 98.56 121 GLN A O 1
ATOM 909 N N . GLN A 1 122 ? -9.248 11.522 0.824 1.00 98.56 122 GLN A N 1
ATOM 910 C CA . GLN A 1 122 ? -10.026 10.727 1.769 1.00 98.56 122 GLN A CA 1
ATOM 911 C C . GLN A 1 122 ? -9.133 10.113 2.851 1.00 98.56 122 GLN A C 1
ATOM 913 O O . GLN A 1 122 ? -9.348 10.377 4.032 1.00 98.56 122 GLN A O 1
ATOM 918 N N . LEU A 1 123 ? -8.068 9.397 2.468 1.00 98.62 123 LEU A N 1
ATOM 919 C CA . LEU A 1 123 ? -7.130 8.816 3.438 1.00 98.62 123 LEU A CA 1
ATOM 920 C C . LEU A 1 123 ? -6.432 9.890 4.284 1.00 98.62 123 LEU A C 1
ATOM 922 O O . LEU A 1 123 ? -6.209 9.688 5.476 1.00 98.62 123 LEU A O 1
ATOM 926 N N . SER A 1 124 ? -6.126 11.053 3.695 1.00 98.62 124 SER A N 1
ATOM 927 C CA . SER A 1 124 ? -5.526 12.189 4.411 1.00 98.62 124 SER A CA 1
ATOM 928 C C . SER A 1 124 ? -6.428 12.770 5.504 1.00 98.62 124 SER A C 1
ATOM 930 O O . SER A 1 124 ? -5.913 13.348 6.456 1.00 98.62 124 SER A O 1
ATOM 932 N N . LYS A 1 125 ? -7.751 12.660 5.353 1.00 98.50 125 LYS A N 1
ATOM 933 C CA . LYS A 1 125 ? -8.756 13.218 6.275 1.00 98.50 125 LYS A CA 1
ATOM 934 C C . LYS A 1 125 ? -9.373 12.160 7.193 1.00 98.50 125 LYS A C 1
ATOM 936 O O . LYS A 1 125 ? -10.235 12.488 8.003 1.00 98.50 125 LYS A O 1
ATOM 941 N N . SER A 1 126 ? -8.945 10.906 7.066 1.00 98.69 126 SER A N 1
ATOM 942 C CA . SER A 1 126 ? -9.459 9.787 7.847 1.00 98.69 126 SER A CA 1
ATOM 943 C C . SER A 1 126 ? -9.283 9.998 9.351 1.00 98.69 126 SER A C 1
ATOM 945 O O . SER A 1 126 ? -8.186 10.309 9.819 1.00 98.69 126 SER A O 1
ATOM 947 N N . ALA A 1 127 ? -10.321 9.698 10.134 1.00 98.50 127 ALA A N 1
ATOM 948 C CA . ALA A 1 127 ? -10.220 9.630 11.596 1.00 98.50 127 ALA A CA 1
ATOM 949 C C . ALA A 1 127 ? -9.285 8.494 12.075 1.00 98.50 127 ALA A C 1
ATOM 951 O O . ALA A 1 127 ? -8.790 8.500 13.211 1.00 98.50 127 ALA A O 1
ATOM 952 N N . PHE A 1 128 ? -9.010 7.518 11.206 1.00 98.69 128 PHE A N 1
ATOM 953 C CA . PHE A 1 128 ? -8.114 6.399 11.480 1.00 98.69 128 PHE A CA 1
ATOM 954 C C . PHE A 1 128 ? -6.656 6.688 11.122 1.00 98.69 128 PHE A C 1
ATOM 956 O O . PHE A 1 128 ? -5.799 5.862 11.434 1.00 98.69 128 PHE A O 1
ATOM 963 N N . LEU A 1 129 ? -6.345 7.830 10.501 1.00 98.69 129 LEU A N 1
ATOM 964 C CA . LEU A 1 129 ? -4.980 8.172 10.111 1.00 98.69 129 LEU A CA 1
ATOM 965 C C . LEU A 1 129 ? -4.062 8.278 11.342 1.00 98.69 129 LEU A C 1
ATOM 967 O O . LEU A 1 129 ? -4.391 8.934 12.334 1.00 98.69 129 LEU A O 1
ATOM 971 N N . ARG A 1 130 ? -2.904 7.610 11.283 1.00 97.75 130 ARG A N 1
ATOM 972 C CA . ARG A 1 130 ? -1.864 7.607 12.332 1.00 97.75 130 ARG A CA 1
ATOM 973 C C . ARG A 1 130 ? -0.490 8.035 11.839 1.00 97.75 130 ARG A C 1
ATOM 975 O O . ARG A 1 130 ? 0.343 8.425 12.650 1.00 97.75 130 ARG A O 1
ATOM 982 N N . ALA A 1 131 ? -0.234 7.933 10.541 1.00 97.44 131 ALA A N 1
ATOM 983 C CA . ALA A 1 131 ? 0.956 8.480 9.905 1.00 97.44 131 ALA A CA 1
ATOM 984 C C . ALA A 1 131 ? 0.661 8.775 8.435 1.00 97.44 131 ALA A C 1
ATOM 986 O O . ALA A 1 131 ? -0.068 8.024 7.784 1.00 97.44 131 ALA A O 1
ATOM 987 N N . LYS A 1 132 ? 1.254 9.853 7.922 1.00 97.69 132 LYS A N 1
ATOM 988 C CA . LYS A 1 132 ? 1.221 10.237 6.512 1.00 97.69 132 LYS A CA 1
ATOM 989 C C . LYS A 1 132 ? 2.613 10.705 6.118 1.00 97.69 132 LYS A C 1
ATOM 991 O O . LYS A 1 132 ? 3.064 11.740 6.595 1.00 97.69 132 LYS A O 1
ATOM 996 N N . ILE A 1 133 ? 3.281 9.939 5.265 1.00 98.00 133 ILE A N 1
ATOM 997 C CA . ILE A 1 133 ? 4.686 10.154 4.915 1.00 98.00 133 ILE A CA 1
ATOM 998 C C . ILE A 1 133 ? 4.774 10.325 3.403 1.00 98.00 133 ILE A C 1
ATOM 1000 O O . ILE A 1 133 ? 4.492 9.389 2.658 1.00 98.00 133 ILE A O 1
ATOM 1004 N N . LEU A 1 134 ? 5.141 11.523 2.948 1.00 98.19 134 LEU A N 1
ATOM 1005 C CA . LEU A 1 134 ? 5.401 11.801 1.536 1.00 98.19 134 LEU A CA 1
ATOM 1006 C C . LEU A 1 134 ? 6.894 11.609 1.241 1.00 98.19 134 LEU A C 1
ATOM 1008 O O . LEU A 1 134 ? 7.748 12.218 1.895 1.00 98.19 134 LEU A O 1
ATOM 1012 N N . VAL A 1 135 ? 7.199 10.757 0.266 1.00 98.25 135 VAL A N 1
ATOM 1013 C CA . VAL A 1 135 ? 8.558 10.450 -0.193 1.00 98.25 135 VAL A CA 1
ATOM 1014 C C . VAL A 1 135 ? 8.697 10.913 -1.637 1.00 98.25 135 VAL A C 1
ATOM 1016 O O . VAL A 1 135 ? 7.897 10.518 -2.489 1.00 98.25 135 VAL A O 1
ATOM 1019 N N . ALA A 1 136 ? 9.701 11.751 -1.902 1.00 98.12 136 ALA A N 1
ATOM 1020 C CA . ALA A 1 136 ? 9.943 12.301 -3.228 1.00 98.12 136 ALA A CA 1
ATOM 1021 C C . ALA A 1 136 ? 10.296 11.193 -4.228 1.00 98.12 136 ALA A C 1
ATOM 1023 O O . ALA A 1 136 ? 10.954 10.215 -3.864 1.00 98.12 136 ALA A O 1
ATOM 1024 N N . ALA A 1 137 ? 9.887 11.348 -5.488 1.00 96.94 137 ALA A N 1
ATOM 1025 C CA . ALA A 1 137 ? 10.133 10.394 -6.574 1.00 96.94 137 ALA A CA 1
ATOM 1026 C C . ALA A 1 137 ? 11.608 9.969 -6.683 1.00 96.94 137 ALA A C 1
ATOM 1028 O O . ALA A 1 137 ? 11.910 8.803 -6.927 1.00 96.94 137 ALA A O 1
ATOM 1029 N N . THR A 1 138 ? 12.524 10.912 -6.456 1.00 96.75 138 THR A N 1
ATOM 1030 C CA . THR A 1 138 ? 13.980 10.713 -6.520 1.00 96.75 138 THR A CA 1
ATOM 1031 C C . THR A 1 138 ? 14.533 9.842 -5.399 1.00 96.75 138 THR A C 1
ATOM 1033 O O . THR A 1 138 ? 15.591 9.240 -5.563 1.00 96.75 138 THR A O 1
ATOM 1036 N N . ASP A 1 139 ? 13.815 9.742 -4.282 1.00 97.25 139 ASP A N 1
ATOM 1037 C CA . ASP A 1 139 ? 14.326 9.159 -3.040 1.00 97.25 139 ASP A CA 1
ATOM 1038 C C . ASP A 1 139 ? 13.884 7.702 -2.857 1.00 97.25 139 ASP A C 1
ATOM 1040 O O . ASP A 1 139 ? 14.151 7.088 -1.822 1.00 97.25 139 ASP A O 1
ATOM 1044 N N . HIS A 1 140 ? 13.170 7.135 -3.833 1.00 97.38 140 HIS A N 1
ATOM 1045 C CA . HIS A 1 140 ? 12.693 5.763 -3.762 1.00 97.38 140 HIS A CA 1
ATOM 1046 C C . HIS A 1 140 ? 12.526 5.093 -5.124 1.00 97.38 140 HIS A C 1
ATOM 1048 O O . HIS A 1 140 ? 12.451 5.717 -6.183 1.00 97.38 140 HIS A O 1
ATOM 1054 N N . GLY A 1 141 ? 12.424 3.770 -5.074 1.00 94.44 141 GLY A N 1
ATOM 1055 C CA . GLY A 1 141 ? 12.013 2.963 -6.208 1.00 94.44 141 GLY A CA 1
ATOM 1056 C C . GLY A 1 141 ? 11.072 1.843 -5.795 1.00 94.44 141 GLY A C 1
ATOM 1057 O O . GLY A 1 141 ? 10.736 1.666 -4.622 1.00 94.44 141 GLY A O 1
ATOM 1058 N N . PHE A 1 142 ? 10.650 1.081 -6.791 1.00 93.06 142 PHE A N 1
ATOM 1059 C CA . PHE A 1 142 ? 9.769 -0.070 -6.640 1.00 93.06 142 PHE A CA 1
ATOM 1060 C C . PHE A 1 142 ? 10.381 -1.288 -7.318 1.00 93.06 142 PHE A C 1
ATOM 1062 O O . PHE A 1 142 ? 11.227 -1.161 -8.200 1.00 93.06 142 PHE A O 1
ATOM 1069 N N . CYS A 1 143 ? 9.910 -2.475 -6.951 1.00 89.19 143 CYS A N 1
ATOM 1070 C CA . CYS A 1 143 ? 10.117 -3.665 -7.756 1.00 89.19 143 CYS A CA 1
ATOM 1071 C C . CYS A 1 143 ? 9.330 -3.552 -9.071 1.00 89.19 143 CYS A C 1
ATOM 1073 O O . CYS A 1 143 ? 8.137 -3.230 -9.090 1.00 89.19 143 CYS A O 1
ATOM 1075 N N . ASP A 1 144 ? 9.996 -3.844 -10.179 1.00 80.81 144 ASP A N 1
ATOM 1076 C CA . ASP A 1 144 ? 9.389 -3.983 -11.494 1.00 80.81 144 ASP A CA 1
ATOM 1077 C C . ASP A 1 144 ? 8.377 -5.144 -11.485 1.00 80.81 144 ASP A C 1
ATOM 1079 O O . ASP A 1 144 ? 8.620 -6.198 -10.885 1.00 80.81 144 ASP A O 1
ATOM 1083 N N . GLY A 1 145 ? 7.223 -4.974 -12.136 1.00 72.25 145 GLY A N 1
ATOM 1084 C CA . GLY A 1 145 ? 6.199 -6.022 -12.197 1.00 72.25 145 GLY A CA 1
ATOM 1085 C C . GLY A 1 145 ? 6.651 -7.264 -12.975 1.00 72.25 145 GLY A C 1
ATOM 1086 O O . GLY A 1 145 ? 6.112 -8.350 -12.767 1.00 72.25 145 GLY A O 1
ATOM 1087 N N . ALA A 1 146 ? 7.675 -7.138 -13.824 1.00 74.38 146 ALA A N 1
ATOM 1088 C CA . ALA A 1 146 ? 8.362 -8.243 -14.487 1.00 74.38 146 ALA A CA 1
ATOM 1089 C C . ALA A 1 146 ? 9.622 -8.703 -13.730 1.00 74.38 146 ALA A C 1
ATOM 1091 O O . ALA A 1 146 ? 10.454 -9.396 -14.309 1.00 74.38 146 ALA A O 1
ATOM 1092 N N . SER A 1 147 ? 9.788 -8.351 -12.449 1.00 74.62 147 SER A N 1
ATOM 1093 C CA . SER A 1 147 ? 10.949 -8.762 -11.635 1.00 74.62 147 SER A CA 1
ATOM 1094 C C . SER A 1 147 ? 11.188 -10.276 -11.629 1.00 74.62 147 SER A C 1
ATOM 1096 O O . SER A 1 147 ? 12.339 -10.696 -11.632 1.00 74.62 147 SER A O 1
ATOM 1098 N N . HIS A 1 148 ? 10.138 -11.097 -11.748 1.00 75.00 148 HIS A N 1
ATOM 1099 C CA . HIS A 1 148 ? 10.242 -12.555 -11.914 1.00 75.00 148 HIS A CA 1
ATOM 1100 C C . HIS A 1 148 ? 11.012 -13.009 -13.177 1.00 75.00 148 HIS A C 1
ATOM 1102 O O . HIS A 1 148 ? 11.311 -14.191 -13.315 1.00 75.00 148 HIS A O 1
ATOM 1108 N N . GLN A 1 149 ? 11.328 -12.094 -14.099 1.00 77.06 149 GLN A N 1
ATOM 1109 C CA . GLN A 1 149 ? 12.075 -12.341 -15.340 1.00 77.06 149 GLN A CA 1
ATOM 1110 C C . GLN A 1 149 ? 13.351 -11.491 -15.451 1.00 77.06 149 GLN A C 1
ATOM 1112 O O . GLN A 1 149 ? 14.000 -11.516 -16.495 1.00 77.06 149 GLN A O 1
ATOM 1117 N N . ARG A 1 150 ? 13.702 -10.695 -14.429 1.00 74.69 150 ARG A N 1
ATOM 1118 C CA . ARG A 1 150 ? 14.784 -9.699 -14.517 1.00 74.69 150 ARG A CA 1
ATOM 1119 C C . ARG A 1 150 ? 15.871 -9.929 -13.476 1.00 74.69 150 ARG A C 1
ATOM 1121 O O . ARG A 1 150 ? 15.590 -10.268 -12.333 1.00 74.69 150 ARG A O 1
ATOM 1128 N N . GLN A 1 151 ? 17.115 -9.668 -13.878 1.00 81.69 151 GLN A N 1
ATOM 1129 C CA . GLN A 1 151 ? 18.275 -9.680 -12.982 1.00 81.69 151 GLN A CA 1
ATOM 1130 C C . GLN A 1 151 ? 18.229 -8.518 -11.981 1.00 81.69 151 GLN A C 1
ATOM 1132 O O . GLN A 1 151 ? 18.503 -8.704 -10.799 1.00 81.69 151 GLN A O 1
ATOM 1137 N N . ASP A 1 152 ? 17.876 -7.325 -12.463 1.00 85.69 152 ASP A N 1
ATOM 1138 C CA . ASP A 1 152 ? 17.775 -6.110 -11.661 1.00 85.69 152 ASP A CA 1
ATOM 1139 C C . ASP A 1 152 ? 16.296 -5.826 -11.357 1.00 85.69 152 ASP A C 1
ATOM 1141 O O . ASP A 1 152 ? 15.555 -5.434 -12.268 1.00 85.69 152 ASP A O 1
ATOM 1145 N N . PRO A 1 153 ? 15.836 -6.040 -10.107 1.00 87.25 153 PRO A N 1
ATOM 1146 C CA . PRO A 1 153 ? 14.412 -6.051 -9.793 1.00 87.25 153 PRO A CA 1
ATOM 1147 C C . PRO A 1 153 ? 13.832 -4.653 -9.604 1.00 87.25 153 PRO A C 1
ATOM 1149 O O . PRO A 1 153 ? 12.615 -4.517 -9.637 1.00 87.25 153 PRO A O 1
ATOM 1152 N N . TYR A 1 154 ? 14.660 -3.632 -9.378 1.00 91.69 154 TYR A N 1
ATOM 1153 C CA . TYR A 1 154 ? 14.202 -2.296 -9.012 1.00 91.69 154 TYR A CA 1
ATOM 1154 C C . TYR A 1 154 ? 14.110 -1.338 -10.202 1.00 91.69 154 TYR A C 1
ATOM 1156 O O . TYR A 1 154 ? 14.875 -1.436 -11.163 1.00 91.69 154 TYR A O 1
ATOM 1164 N N . ARG A 1 155 ? 13.190 -0.377 -10.098 1.00 90.19 155 ARG A N 1
ATOM 1165 C CA . ARG A 1 155 ? 13.014 0.756 -11.012 1.00 90.19 155 ARG A CA 1
ATOM 1166 C C . ARG A 1 155 ? 12.772 2.042 -10.226 1.00 90.19 155 ARG A C 1
ATOM 1168 O O . ARG A 1 155 ? 12.170 1.997 -9.152 1.00 90.19 155 ARG A O 1
ATOM 1175 N N . HIS A 1 156 ? 13.191 3.178 -10.779 1.00 92.06 156 HIS A N 1
ATOM 1176 C CA . HIS A 1 156 ? 12.869 4.489 -10.212 1.00 92.06 156 HIS A CA 1
ATOM 1177 C C . HIS A 1 156 ? 11.357 4.707 -10.151 1.00 92.06 156 HIS A C 1
ATOM 1179 O O . HIS A 1 156 ? 10.615 4.253 -11.033 1.00 92.06 156 HIS A O 1
ATOM 1185 N N . SER A 1 157 ? 10.905 5.425 -9.122 1.00 93.19 157 SER A N 1
ATOM 1186 C CA . SER A 1 157 ? 9.533 5.908 -9.102 1.00 93.19 157 SER A CA 1
ATOM 1187 C C . SER A 1 157 ? 9.380 7.104 -10.051 1.00 93.19 157 SER A C 1
ATOM 1189 O O . SER A 1 157 ? 10.182 8.034 -9.987 1.00 93.19 157 SER A O 1
ATOM 1191 N N . PRO A 1 158 ? 8.362 7.123 -10.929 1.00 91.88 158 PRO A N 1
ATOM 1192 C CA . PRO A 1 158 ? 8.075 8.285 -11.771 1.00 91.88 158 PRO A CA 1
ATOM 1193 C C . PRO A 1 158 ? 7.348 9.411 -11.019 1.00 91.88 158 PRO A C 1
ATOM 1195 O O . PRO A 1 158 ? 7.228 10.512 -11.548 1.00 91.88 158 PRO A O 1
ATOM 1198 N N . TYR A 1 159 ? 6.844 9.137 -9.813 1.00 94.00 159 TYR A N 1
ATOM 1199 C CA . TYR A 1 159 ? 6.076 10.077 -9.000 1.00 94.00 159 TYR A CA 1
ATOM 1200 C C . TYR A 1 159 ? 6.490 9.985 -7.534 1.00 94.00 159 TYR A C 1
ATOM 1202 O O . TYR A 1 159 ? 7.015 8.963 -7.081 1.00 94.00 159 TYR A O 1
ATOM 1210 N N . ASP A 1 160 ? 6.199 11.037 -6.777 1.00 97.69 160 ASP A N 1
ATOM 1211 C CA . ASP A 1 160 ? 6.211 10.959 -5.322 1.00 97.69 160 ASP A CA 1
ATOM 1212 C C . ASP A 1 160 ? 5.270 9.838 -4.867 1.00 97.69 160 ASP A C 1
ATOM 1214 O O . ASP A 1 160 ? 4.276 9.539 -5.533 1.00 97.69 160 ASP A O 1
ATOM 1218 N N . THR A 1 161 ? 5.557 9.236 -3.719 1.00 98.06 161 THR A N 1
ATOM 1219 C CA . THR A 1 161 ? 4.673 8.248 -3.096 1.00 98.06 161 THR A CA 1
ATOM 1220 C C . THR A 1 161 ? 4.299 8.736 -1.714 1.00 98.06 161 THR A C 1
ATOM 1222 O O . THR A 1 161 ? 5.159 9.131 -0.925 1.00 98.06 161 THR A O 1
ATOM 1225 N N . CYS A 1 162 ? 3.011 8.681 -1.398 1.00 98.44 162 CYS A N 1
ATOM 1226 C CA . CYS A 1 162 ? 2.529 8.900 -0.051 1.00 98.44 162 CYS A CA 1
ATOM 1227 C C . CYS A 1 162 ? 2.159 7.569 0.596 1.00 98.44 162 CYS A C 1
ATOM 1229 O O . CYS A 1 162 ? 1.381 6.783 0.048 1.00 98.44 162 CYS A O 1
ATOM 1231 N N . VAL A 1 163 ? 2.736 7.335 1.772 1.00 98.56 163 VAL A N 1
ATOM 1232 C CA . VAL A 1 163 ? 2.445 6.184 2.616 1.00 98.56 163 VAL A CA 1
ATOM 1233 C C . VAL A 1 163 ? 1.541 6.634 3.752 1.00 98.56 163 VAL A C 1
ATOM 1235 O O . VAL A 1 163 ? 1.922 7.462 4.582 1.00 98.56 163 VAL A O 1
ATOM 1238 N N . PHE A 1 164 ? 0.340 6.071 3.791 1.00 98.75 164 PHE A N 1
ATOM 1239 C CA . PHE A 1 164 ? -0.638 6.280 4.849 1.00 98.75 164 PHE A CA 1
ATOM 1240 C C . PHE A 1 164 ? -0.633 5.077 5.782 1.00 98.75 164 PHE A C 1
ATOM 1242 O O . PHE A 1 164 ? -0.652 3.938 5.320 1.00 98.75 164 PHE A O 1
ATOM 1249 N N . VAL A 1 165 ? -0.669 5.308 7.090 1.00 98.69 165 VAL A N 1
ATOM 1250 C CA . VAL A 1 165 ? -0.950 4.252 8.066 1.00 98.69 165 VAL A CA 1
ATOM 1251 C C . VAL A 1 165 ? -2.277 4.563 8.736 1.00 98.69 165 VAL A C 1
ATOM 1253 O O . VAL A 1 165 ? -2.391 5.566 9.442 1.00 98.69 165 VAL A O 1
ATOM 1256 N N . LEU A 1 166 ? -3.277 3.715 8.498 1.00 98.81 166 LEU A N 1
ATOM 1257 C CA . LEU A 1 166 ? -4.629 3.847 9.032 1.00 98.81 166 LEU A CA 1
ATOM 1258 C C . LEU A 1 166 ? -4.912 2.713 10.009 1.00 98.81 166 LEU A C 1
ATOM 1260 O O . LEU A 1 166 ? -4.732 1.540 9.680 1.00 98.81 166 LEU A O 1
ATOM 1264 N N . GLN A 1 167 ? -5.328 3.051 11.226 1.00 98.75 167 GLN A N 1
ATOM 1265 C CA . GLN A 1 167 ? -5.478 2.080 12.302 1.00 98.75 167 GLN A CA 1
ATOM 1266 C C . GLN A 1 167 ? -6.669 2.396 13.192 1.00 98.75 167 GLN A C 1
ATOM 1268 O O . GLN A 1 167 ? -6.851 3.522 13.669 1.00 98.75 167 GLN A O 1
ATOM 1273 N N . THR A 1 168 ? -7.398 1.336 13.526 1.00 98.75 168 THR A N 1
ATOM 1274 C CA . THR A 1 168 ? -8.313 1.349 14.671 1.00 98.75 168 THR A CA 1
ATOM 1275 C C . THR A 1 168 ? -7.577 1.674 15.974 1.00 98.75 168 THR A C 1
ATOM 1277 O O . THR A 1 168 ? -6.364 1.457 16.082 1.00 98.75 168 THR A O 1
ATOM 1280 N N . ALA A 1 169 ? -8.289 2.122 17.011 1.00 98.31 169 ALA A N 1
ATOM 1281 C CA . ALA A 1 169 ? -7.665 2.426 18.305 1.00 98.31 169 ALA A CA 1
ATOM 1282 C C . ALA A 1 169 ? -6.970 1.202 18.937 1.00 98.31 169 ALA A C 1
ATOM 1284 O O . ALA A 1 169 ? -5.934 1.323 19.592 1.00 98.31 169 ALA A O 1
ATOM 1285 N N . LYS A 1 170 ? -7.516 -0.008 18.744 1.00 98.44 170 LYS A N 1
ATOM 1286 C CA . LYS A 1 170 ? -6.869 -1.250 19.207 1.00 98.44 170 LYS A CA 1
ATOM 1287 C C . LYS A 1 170 ? -5.598 -1.560 18.414 1.00 98.44 170 LYS A C 1
ATOM 1289 O O . LYS A 1 170 ? -4.610 -1.986 19.009 1.00 98.44 170 LYS A O 1
ATOM 1294 N N . ALA A 1 171 ? -5.605 -1.342 17.099 1.00 98.25 171 ALA A N 1
ATOM 1295 C CA . ALA A 1 171 ? -4.423 -1.551 16.271 1.00 98.25 171 ALA A CA 1
ATOM 1296 C C . ALA A 1 171 ? -3.312 -0.543 16.561 1.00 98.25 171 ALA A C 1
ATOM 1298 O O . ALA A 1 171 ? -2.164 -0.961 16.620 1.00 98.25 171 ALA A O 1
ATOM 1299 N N . SER A 1 172 ? -3.623 0.732 16.811 1.00 97.25 172 SER A N 1
ATOM 1300 C CA . SER A 1 172 ? -2.589 1.732 17.115 1.00 97.25 172 SER A CA 1
ATOM 1301 C C . SER A 1 172 ? -1.857 1.462 18.428 1.00 97.25 172 SER A C 1
ATOM 1303 O O . SER A 1 172 ? -0.670 1.750 18.539 1.00 97.25 172 SER A O 1
ATOM 1305 N N . ARG A 1 173 ? -2.524 0.835 19.406 1.00 96.62 173 ARG A N 1
ATOM 1306 C CA . ARG A 1 173 ? -1.862 0.328 20.619 1.00 96.62 173 ARG A CA 1
ATOM 1307 C C . ARG A 1 173 ? -0.996 -0.901 20.346 1.00 96.62 173 ARG A C 1
ATOM 1309 O O . ARG A 1 173 ? 0.066 -1.041 20.938 1.00 96.62 173 ARG A O 1
ATOM 1316 N N . LYS A 1 174 ? -1.450 -1.798 19.465 1.00 97.31 174 LYS A N 1
A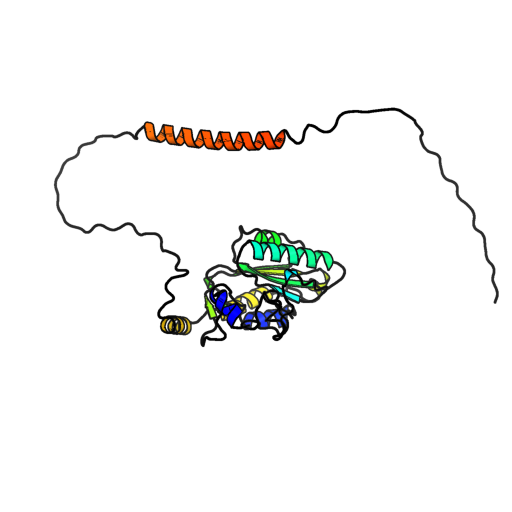TOM 1317 C CA . LYS A 1 174 ? -0.737 -3.041 19.128 1.00 97.31 174 LYS A CA 1
ATOM 1318 C C . LYS A 1 174 ? 0.476 -2.806 18.218 1.00 97.31 174 LYS A C 1
ATOM 1320 O O . LYS A 1 174 ? 1.498 -3.466 18.374 1.00 97.31 174 LYS A O 1
ATOM 1325 N N . TRP A 1 175 ? 0.355 -1.880 17.273 1.00 96.19 175 TRP A N 1
ATOM 1326 C CA . TRP A 1 175 ? 1.334 -1.560 16.234 1.00 96.19 175 TRP A CA 1
ATOM 1327 C C . TRP A 1 175 ? 1.532 -0.041 16.146 1.00 96.19 175 TRP A C 1
ATOM 1329 O O . TRP A 1 175 ? 1.093 0.582 15.176 1.00 96.19 175 TRP A O 1
ATOM 1339 N N . PRO A 1 176 ? 2.153 0.578 17.164 1.00 93.38 176 PRO A N 1
ATOM 1340 C CA . PRO A 1 176 ? 2.289 2.027 17.227 1.00 93.38 176 PRO A CA 1
ATOM 1341 C C . PRO A 1 176 ? 3.173 2.563 16.096 1.00 93.38 176 PRO A C 1
ATOM 1343 O O . PRO A 1 176 ? 4.282 2.072 15.871 1.00 93.38 176 PRO A O 1
ATOM 1346 N N . THR A 1 177 ? 2.685 3.605 15.419 1.00 84.88 177 THR A N 1
ATOM 1347 C CA . THR A 1 177 ? 3.398 4.328 14.350 1.00 84.88 177 THR A CA 1
ATOM 1348 C C . THR A 1 177 ? 4.274 5.460 14.873 1.00 84.88 177 THR A C 1
ATOM 1350 O O . THR A 1 177 ? 5.225 5.839 14.202 1.00 84.88 177 THR A O 1
ATOM 1353 N N . ALA A 1 178 ? 4.000 5.967 16.080 1.00 75.31 178 ALA A N 1
ATOM 1354 C CA . ALA A 1 178 ? 4.732 7.063 16.724 1.00 75.31 178 ALA A CA 1
ATOM 1355 C C . ALA A 1 178 ? 6.121 6.655 17.260 1.00 75.31 178 ALA A C 1
ATOM 1357 O O . ALA A 1 178 ? 6.651 7.285 18.172 1.00 75.31 178 ALA A O 1
ATOM 1358 N N . LYS A 1 179 ? 6.715 5.580 16.730 1.00 76.94 179 LYS A N 1
ATOM 1359 C CA . LYS A 1 179 ? 8.104 5.244 17.050 1.00 76.94 179 LYS A CA 1
ATOM 1360 C C . LYS A 1 179 ? 8.988 6.340 16.438 1.00 76.94 179 LYS A C 1
ATOM 1362 O O . LYS A 1 179 ? 8.811 6.594 15.245 1.00 76.94 179 LYS A O 1
ATOM 1367 N N . PRO A 1 180 ? 9.926 6.943 17.197 1.00 72.12 180 PRO A N 1
ATOM 1368 C CA . PRO A 1 180 ? 10.733 8.078 16.734 1.00 72.12 180 PRO A CA 1
ATOM 1369 C C . PRO A 1 180 ? 11.375 7.858 15.358 1.00 72.12 180 PRO A C 1
ATOM 1371 O O . PRO A 1 180 ? 11.447 8.778 14.550 1.00 72.12 180 PRO A O 1
ATOM 1374 N N . ASP A 1 181 ? 11.736 6.609 15.054 1.00 88.25 181 ASP A N 1
ATOM 1375 C CA . ASP A 1 181 ? 12.494 6.273 13.853 1.00 88.25 181 ASP A CA 1
ATOM 1376 C C . ASP A 1 181 ? 11.661 5.644 12.727 1.00 88.25 181 ASP A C 1
ATOM 1378 O O . ASP A 1 181 ? 12.227 5.301 11.692 1.00 88.25 181 ASP A O 1
ATOM 1382 N N . PHE A 1 182 ? 10.342 5.444 12.878 1.00 93.38 182 PHE A N 1
ATOM 1383 C CA . PHE A 1 182 ? 9.575 4.695 11.866 1.00 93.38 182 PHE A CA 1
ATOM 1384 C C . PHE A 1 182 ? 9.604 5.376 10.493 1.00 93.38 182 PHE A C 1
ATOM 1386 O O . PHE A 1 182 ? 9.847 4.714 9.484 1.00 93.38 182 PHE A O 1
ATOM 1393 N N . GLU A 1 183 ? 9.401 6.694 10.447 1.00 95.44 183 GLU A N 1
ATOM 1394 C CA . GLU A 1 183 ? 9.466 7.446 9.193 1.00 95.44 183 GLU A CA 1
ATOM 1395 C C . GLU A 1 183 ? 10.869 7.399 8.575 1.00 95.44 183 GLU A C 1
ATOM 1397 O O . GLU A 1 183 ? 11.006 7.117 7.384 1.00 95.44 183 GLU A O 1
ATOM 1402 N N . ALA A 1 184 ? 11.913 7.608 9.380 1.00 96.19 184 ALA A N 1
ATOM 1403 C CA . ALA A 1 184 ? 13.297 7.548 8.916 1.00 96.19 184 ALA A CA 1
ATOM 1404 C C . ALA A 1 184 ? 13.651 6.155 8.364 1.00 96.19 184 ALA A C 1
ATOM 1406 O O . ALA A 1 184 ? 14.233 6.038 7.284 1.00 96.19 184 ALA A O 1
ATOM 1407 N N . GLN A 1 185 ? 13.237 5.089 9.054 1.00 96.88 185 GLN A N 1
ATOM 1408 C CA . GLN A 1 185 ? 13.417 3.709 8.606 1.00 96.88 185 GLN A CA 1
ATOM 1409 C C . GLN A 1 185 ? 12.641 3.422 7.319 1.00 96.88 185 GLN A C 1
ATOM 1411 O O . GLN A 1 185 ? 13.166 2.738 6.441 1.00 96.88 185 GLN A O 1
ATOM 1416 N N . LEU A 1 186 ? 11.418 3.948 7.181 1.00 97.56 186 LEU A N 1
ATOM 1417 C CA . LEU A 1 186 ? 10.616 3.793 5.968 1.00 97.56 186 LEU A CA 1
ATOM 1418 C C . LEU A 1 186 ? 11.286 4.474 4.778 1.00 97.56 186 LEU A C 1
ATOM 1420 O O . LEU A 1 186 ? 11.462 3.833 3.744 1.00 97.56 186 LEU A O 1
ATOM 1424 N N . ARG A 1 187 ? 11.728 5.725 4.942 1.00 97.88 187 ARG A N 1
ATOM 1425 C CA . ARG A 1 187 ? 12.482 6.462 3.917 1.00 97.88 187 ARG A CA 1
ATOM 1426 C C . ARG A 1 187 ? 13.751 5.709 3.524 1.00 97.88 187 ARG A C 1
ATOM 1428 O O . ARG A 1 187 ? 13.971 5.467 2.343 1.00 97.88 187 ARG A O 1
ATOM 1435 N N . ALA A 1 188 ? 14.531 5.240 4.498 1.00 98.00 188 ALA A N 1
ATOM 1436 C CA . ALA A 1 188 ? 15.736 4.455 4.235 1.00 98.00 188 ALA A CA 1
ATOM 1437 C C . ALA A 1 188 ? 15.435 3.129 3.510 1.00 98.00 188 ALA A C 1
ATOM 1439 O O . ALA A 1 188 ? 16.166 2.731 2.604 1.00 98.00 188 ALA A O 1
ATOM 1440 N N . ALA A 1 189 ? 14.359 2.428 3.879 1.00 97.69 189 ALA A N 1
ATOM 1441 C CA . ALA A 1 189 ? 13.949 1.186 3.228 1.00 97.69 189 ALA A CA 1
ATOM 1442 C C . ALA A 1 189 ? 13.472 1.413 1.785 1.00 97.69 189 ALA A C 1
ATOM 1444 O O . ALA A 1 189 ? 13.823 0.638 0.894 1.00 97.69 189 ALA A O 1
ATOM 1445 N N . MET A 1 190 ? 12.712 2.482 1.544 1.00 97.94 190 MET A N 1
ATOM 1446 C CA . MET A 1 190 ? 12.284 2.890 0.205 1.00 97.94 190 MET A CA 1
ATOM 1447 C C . MET A 1 190 ? 13.477 3.341 -0.657 1.00 97.94 190 MET A C 1
ATOM 1449 O O . MET A 1 190 ? 13.562 2.953 -1.822 1.00 97.94 190 MET A O 1
ATOM 1453 N N . GLY A 1 191 ? 14.454 4.040 -0.071 1.00 97.62 191 GLY A N 1
ATOM 1454 C CA . GLY A 1 191 ? 15.701 4.439 -0.733 1.00 97.62 191 GLY A CA 1
ATOM 1455 C C . GLY A 1 191 ? 16.582 3.260 -1.153 1.00 97.62 191 GLY A C 1
ATOM 1456 O O . GLY A 1 191 ? 17.171 3.276 -2.229 1.00 97.62 191 GLY A O 1
ATOM 1457 N N . LYS A 1 192 ? 16.593 2.160 -0.386 1.00 96.81 192 LYS A N 1
ATOM 1458 C CA . LYS A 1 192 ? 17.258 0.899 -0.789 1.00 96.81 192 LYS A CA 1
ATOM 1459 C C . LYS A 1 192 ? 16.641 0.244 -2.032 1.00 96.81 192 LYS A C 1
ATOM 1461 O O . LYS A 1 192 ? 17.214 -0.709 -2.555 1.00 96.81 192 LYS A O 1
ATOM 1466 N N . CYS A 1 193 ? 15.474 0.712 -2.471 1.00 95.56 193 CYS A N 1
ATOM 1467 C CA . CYS A 1 193 ? 14.806 0.249 -3.683 1.00 95.56 193 CYS A CA 1
ATOM 1468 C C . CYS A 1 193 ? 15.089 1.159 -4.892 1.00 95.56 193 CYS A C 1
ATOM 1470 O O . CYS A 1 193 ? 14.524 0.928 -5.956 1.00 95.56 193 CYS A O 1
ATOM 1472 N N . VAL A 1 194 ? 15.938 2.184 -4.757 1.00 95.38 194 VAL A N 1
ATOM 1473 C CA . VAL A 1 194 ? 16.435 2.970 -5.894 1.00 95.38 194 VAL A CA 1
ATOM 1474 C C . VAL A 1 194 ? 17.447 2.114 -6.671 1.00 95.38 194 VAL A C 1
ATOM 1476 O O . VAL A 1 194 ? 18.389 1.595 -6.065 1.00 95.38 194 VAL A O 1
ATOM 1479 N N . PRO A 1 195 ? 17.275 1.909 -7.991 1.00 92.56 195 PRO A N 1
ATOM 1480 C CA . PRO A 1 195 ? 18.232 1.134 -8.773 1.00 92.56 195 PRO A CA 1
ATOM 1481 C C . PRO A 1 195 ? 19.567 1.882 -8.893 1.00 92.56 195 PRO A C 1
ATOM 1483 O O . PRO A 1 195 ? 19.605 3.106 -8.996 1.00 92.56 195 PRO A O 1
ATOM 1486 N N . SER A 1 196 ? 20.676 1.140 -8.907 1.00 91.88 196 SER A N 1
ATOM 1487 C CA . SER A 1 196 ? 21.992 1.726 -9.174 1.00 91.88 196 SER A CA 1
ATOM 1488 C C . SER A 1 196 ? 22.142 2.096 -10.650 1.00 91.88 196 SER A C 1
ATOM 1490 O O . SER A 1 196 ? 21.526 1.475 -11.518 1.00 91.88 196 SER A O 1
ATOM 1492 N N . GLU A 1 197 ? 23.028 3.041 -10.966 1.00 90.62 197 GLU A N 1
ATOM 1493 C CA . GLU A 1 197 ? 23.315 3.427 -12.357 1.00 90.62 197 GLU A CA 1
ATOM 1494 C C . GLU A 1 197 ? 23.734 2.227 -13.221 1.00 90.62 197 GLU A C 1
ATOM 1496 O O . GLU A 1 197 ? 23.308 2.088 -14.367 1.00 90.62 197 GLU A O 1
ATOM 1501 N N . ALA A 1 198 ? 24.508 1.300 -12.649 1.00 90.31 198 ALA A N 1
ATOM 1502 C CA . ALA A 1 198 ? 24.901 0.068 -13.323 1.00 90.31 198 ALA A CA 1
ATOM 1503 C C . ALA A 1 198 ? 23.698 -0.845 -13.630 1.00 90.31 198 ALA A C 1
ATOM 1505 O O . ALA A 1 198 ? 23.654 -1.451 -14.702 1.00 90.31 198 ALA A O 1
ATOM 1506 N N . ALA A 1 199 ? 22.727 -0.942 -12.714 1.00 87.69 199 ALA A N 1
ATOM 1507 C CA . ALA A 1 199 ? 21.493 -1.699 -12.924 1.00 87.69 199 ALA A CA 1
ATOM 1508 C C . ALA A 1 199 ? 20.631 -1.061 -14.021 1.00 87.69 199 ALA A C 1
ATOM 1510 O O . ALA A 1 199 ? 20.203 -1.752 -14.945 1.00 87.69 199 ALA A O 1
ATOM 1511 N N . VAL A 1 200 ? 20.465 0.264 -13.988 1.00 86.88 200 VAL A N 1
ATOM 1512 C CA . VAL A 1 200 ? 19.765 1.015 -15.043 1.00 86.88 200 VAL A CA 1
ATOM 1513 C C . VAL A 1 200 ? 20.445 0.796 -16.400 1.00 86.88 200 VAL A C 1
ATOM 1515 O O . VAL A 1 200 ? 19.786 0.469 -17.387 1.00 86.88 200 VAL A O 1
ATOM 1518 N N . GLY A 1 201 ? 21.778 0.880 -16.452 1.00 86.31 201 GLY A N 1
ATOM 1519 C CA . GLY A 1 201 ? 22.552 0.638 -17.668 1.00 86.31 201 GLY A CA 1
ATOM 1520 C C . GLY A 1 201 ? 22.378 -0.775 -18.238 1.00 86.31 201 GLY A C 1
ATOM 1521 O O . GLY A 1 201 ? 22.301 -0.938 -19.457 1.00 86.31 201 GLY A O 1
ATOM 1522 N N . ARG A 1 202 ? 22.275 -1.807 -17.388 1.00 86.81 202 ARG A N 1
ATOM 1523 C CA . ARG A 1 202 ? 21.976 -3.184 -17.829 1.00 86.81 202 ARG A CA 1
ATOM 1524 C C . ARG A 1 202 ? 20.549 -3.325 -18.349 1.00 86.81 202 ARG A C 1
ATOM 1526 O O . ARG A 1 202 ? 20.357 -3.927 -19.404 1.00 86.81 202 ARG A O 1
ATOM 1533 N N . GLN A 1 203 ? 19.571 -2.743 -17.656 1.00 82.50 203 GLN A N 1
ATOM 1534 C CA . GLN A 1 203 ? 18.162 -2.782 -18.061 1.00 82.50 203 GLN A CA 1
ATOM 1535 C C . GLN A 1 203 ? 17.955 -2.156 -19.450 1.00 82.50 203 GLN A C 1
ATOM 1537 O O . GLN A 1 203 ? 17.280 -2.751 -20.293 1.00 82.50 203 GLN A O 1
ATOM 1542 N N . LEU A 1 204 ? 18.602 -1.017 -19.727 1.00 80.75 204 LEU A N 1
ATOM 1543 C CA . LEU A 1 204 ? 18.549 -0.348 -21.034 1.00 80.75 204 LEU A CA 1
ATOM 1544 C C . LEU A 1 204 ? 19.165 -1.194 -22.162 1.00 80.75 204 LEU A C 1
ATOM 1546 O O . LEU A 1 204 ? 18.634 -1.222 -23.268 1.00 80.75 204 LEU A O 1
ATOM 1550 N N . LYS A 1 205 ? 20.250 -1.931 -21.890 1.00 77.19 205 LYS A N 1
ATOM 1551 C CA . LYS A 1 205 ? 20.886 -2.823 -22.879 1.00 77.19 205 LYS A CA 1
ATOM 1552 C C . LYS A 1 205 ? 20.047 -4.067 -23.191 1.00 77.19 205 LYS A C 1
ATOM 1554 O O . LYS A 1 205 ? 20.097 -4.567 -24.309 1.00 77.19 205 LYS A O 1
ATOM 1559 N N . GLN A 1 206 ? 19.283 -4.564 -22.217 1.00 65.38 206 GLN A N 1
ATOM 1560 C CA . GLN A 1 206 ? 18.432 -5.752 -22.365 1.00 65.38 206 GLN A CA 1
ATOM 1561 C C . GLN A 1 206 ? 17.065 -5.463 -23.006 1.00 65.38 206 GLN A C 1
ATOM 1563 O O . GLN A 1 206 ? 16.353 -6.399 -23.362 1.00 65.38 206 GLN A O 1
ATOM 1568 N N . THR A 1 207 ? 16.691 -4.193 -23.198 1.00 58.41 207 THR A N 1
ATOM 1569 C CA . THR A 1 207 ? 15.432 -3.800 -23.852 1.00 58.41 207 THR A CA 1
ATOM 1570 C C . THR A 1 207 ? 15.673 -2.984 -25.130 1.00 58.41 207 THR A C 1
ATOM 1572 O O . THR A 1 207 ? 15.451 -1.776 -25.133 1.00 58.41 207 THR A O 1
ATOM 1575 N N . PRO A 1 208 ? 16.041 -3.601 -26.275 1.00 44.12 208 PRO A N 1
ATOM 1576 C CA . PRO A 1 208 ? 16.237 -2.852 -27.520 1.00 44.12 208 PRO A CA 1
ATOM 1577 C C . PRO A 1 208 ? 14.954 -2.276 -28.163 1.00 44.12 208 PRO A C 1
ATOM 1579 O O . PRO A 1 208 ? 15.039 -1.717 -29.249 1.00 44.12 208 PRO A O 1
ATOM 1582 N N . ALA A 1 209 ? 13.759 -2.404 -27.561 1.00 42.50 209 ALA A N 1
ATOM 1583 C CA . ALA A 1 209 ? 12.493 -2.045 -28.227 1.00 42.50 209 ALA A CA 1
ATOM 1584 C C . ALA A 1 209 ? 11.331 -1.623 -27.292 1.00 42.50 209 ALA A C 1
ATOM 1586 O O . ALA A 1 209 ? 10.183 -1.993 -27.527 1.00 42.50 209 ALA A O 1
ATOM 1587 N N . ALA A 1 210 ? 11.591 -0.850 -26.230 1.00 41.44 210 ALA A N 1
ATOM 1588 C CA . ALA A 1 210 ? 10.530 -0.281 -25.375 1.00 41.44 210 ALA A CA 1
ATOM 1589 C C . ALA A 1 210 ? 10.612 1.250 -25.214 1.00 41.44 210 ALA A C 1
ATOM 1591 O O . ALA A 1 210 ? 10.078 1.815 -24.260 1.00 41.44 210 ALA A O 1
ATOM 1592 N N . VAL A 1 211 ? 11.245 1.948 -26.162 1.00 38.69 211 VAL A N 1
ATOM 1593 C CA . VAL A 1 211 ? 11.163 3.413 -26.259 1.00 38.69 211 VAL A CA 1
ATOM 1594 C C . VAL A 1 211 ? 9.812 3.765 -26.888 1.00 38.69 211 VAL A C 1
ATOM 1596 O O . VAL A 1 211 ? 9.697 3.939 -28.095 1.00 38.69 211 VAL A O 1
ATOM 1599 N N . GLY A 1 212 ? 8.755 3.780 -26.078 1.00 33.72 212 GLY A N 1
ATOM 1600 C CA . GLY A 1 212 ? 7.411 4.115 -26.561 1.00 33.72 212 GLY A CA 1
ATOM 1601 C C . GLY A 1 212 ? 6.355 4.381 -25.492 1.00 33.72 212 GLY A C 1
ATOM 1602 O O . GLY A 1 212 ? 5.308 4.933 -25.811 1.00 33.72 212 GLY A O 1
ATOM 1603 N N . ALA A 1 213 ? 6.606 4.060 -24.222 1.00 39.44 213 ALA A N 1
ATOM 1604 C CA . ALA A 1 213 ? 5.681 4.384 -23.143 1.00 39.44 213 ALA A CA 1
ATOM 1605 C C . ALA A 1 213 ? 6.444 5.051 -21.995 1.00 39.44 213 ALA A C 1
ATOM 1607 O O . ALA A 1 213 ? 7.307 4.432 -21.384 1.00 39.44 213 ALA A O 1
ATOM 1608 N N . ALA A 1 214 ? 6.099 6.313 -21.727 1.00 38.94 214 ALA A N 1
ATOM 1609 C CA . ALA A 1 214 ? 6.605 7.162 -20.645 1.00 38.94 214 ALA A CA 1
ATOM 1610 C C . ALA A 1 214 ? 8.047 7.696 -20.795 1.00 38.94 214 ALA A C 1
ATOM 1612 O O . ALA A 1 214 ? 8.924 7.409 -19.986 1.00 38.94 214 ALA A O 1
ATOM 1613 N N . GLN A 1 215 ? 8.271 8.582 -21.771 1.00 34.34 215 GLN A N 1
ATOM 1614 C CA . GLN A 1 215 ? 9.208 9.696 -21.564 1.00 34.34 215 GLN A CA 1
ATOM 1615 C C . GLN A 1 215 ? 8.393 10.953 -21.216 1.00 34.34 215 GLN A C 1
ATOM 1617 O O . GLN A 1 215 ? 7.453 11.266 -21.952 1.00 34.34 215 GLN A O 1
ATOM 1622 N N . PRO A 1 216 ? 8.719 11.700 -20.144 1.00 38.97 216 PRO A N 1
ATOM 1623 C CA . PRO A 1 216 ? 8.250 13.070 -20.018 1.00 38.97 216 PRO A CA 1
ATOM 1624 C C . PRO A 1 216 ? 8.890 13.889 -21.142 1.00 38.97 216 PRO A C 1
ATOM 1626 O O . PRO A 1 216 ? 10.115 13.941 -21.259 1.00 38.97 216 PRO A O 1
ATOM 1629 N N . GLN A 1 217 ? 8.071 14.502 -22.001 1.00 33.41 217 GLN A N 1
ATOM 1630 C CA . GLN A 1 217 ? 8.592 15.424 -23.006 1.00 33.41 217 GLN A CA 1
ATOM 1631 C C . GLN A 1 217 ? 9.225 16.632 -22.297 1.00 33.41 217 GLN A C 1
ATOM 1633 O O . GLN A 1 217 ? 8.557 17.255 -21.468 1.00 33.41 217 GLN A O 1
ATOM 1638 N N . PRO A 1 218 ? 10.481 17.004 -22.606 1.00 39.84 218 PRO A N 1
ATOM 1639 C CA . PRO A 1 218 ? 11.025 18.268 -22.136 1.00 39.84 218 PRO A CA 1
ATOM 1640 C C . PRO A 1 218 ? 10.277 19.430 -22.814 1.00 39.84 218 PRO A C 1
ATOM 1642 O O . PRO A 1 218 ? 9.824 19.284 -23.956 1.00 39.84 218 PRO A O 1
ATOM 1645 N N . PRO A 1 219 ? 10.144 20.598 -22.157 1.00 40.19 219 PRO A N 1
ATOM 1646 C CA . PRO A 1 219 ? 9.531 21.762 -22.782 1.00 40.19 219 PRO A CA 1
ATOM 1647 C C . PRO A 1 219 ? 10.307 22.117 -24.054 1.00 40.19 219 PRO A C 1
ATOM 1649 O O . PRO A 1 219 ? 11.537 22.232 -24.039 1.00 40.19 219 PRO A O 1
ATOM 1652 N N . LYS A 1 220 ? 9.576 22.251 -25.168 1.00 35.03 220 LYS A N 1
ATOM 1653 C CA . LYS A 1 220 ? 10.119 22.631 -26.475 1.00 35.03 220 LYS A CA 1
ATOM 1654 C C . LYS A 1 220 ? 10.967 23.895 -26.317 1.00 35.03 220 LYS A C 1
ATOM 1656 O O . LYS A 1 220 ? 10.443 24.960 -26.005 1.00 35.03 220 LYS A O 1
ATOM 1661 N N . ARG A 1 221 ? 12.277 23.773 -26.537 1.00 38.41 221 ARG A N 1
ATOM 1662 C CA . ARG A 1 221 ? 13.161 24.926 -26.718 1.00 38.41 221 ARG A CA 1
ATOM 1663 C C . ARG A 1 221 ? 12.842 25.549 -28.074 1.00 38.41 221 ARG A C 1
ATOM 1665 O O . ARG A 1 221 ? 12.861 24.848 -29.083 1.00 38.41 221 ARG A O 1
ATOM 1672 N N . GLU A 1 222 ? 12.545 26.843 -28.083 1.00 37.50 222 GLU A N 1
ATOM 1673 C CA . GLU A 1 222 ? 12.418 27.618 -29.317 1.00 37.50 222 GLU A CA 1
ATOM 1674 C C . GLU A 1 222 ? 13.721 27.531 -30.136 1.00 37.50 222 GLU A C 1
ATOM 1676 O O . GLU A 1 222 ? 14.818 27.546 -29.559 1.00 37.50 222 GLU A O 1
ATOM 1681 N N . PRO A 1 223 ? 13.635 27.408 -31.471 1.00 33.72 223 PRO A N 1
ATOM 1682 C CA . PRO A 1 223 ? 14.813 27.272 -32.309 1.00 33.72 223 PRO A CA 1
ATOM 1683 C C . PRO A 1 223 ? 15.624 28.574 -32.315 1.00 33.72 223 PRO A C 1
ATOM 1685 O O . PRO A 1 223 ? 15.134 29.642 -32.676 1.00 33.72 223 PRO A O 1
ATOM 1688 N N . LYS A 1 224 ? 16.904 28.469 -31.940 1.00 33.84 224 LYS A N 1
ATOM 1689 C CA . LYS A 1 224 ? 17.905 29.517 -32.160 1.00 33.84 224 LYS A CA 1
ATOM 1690 C C . LYS A 1 224 ? 18.238 29.578 -33.652 1.00 33.84 224 LYS A C 1
ATOM 1692 O O . LYS A 1 224 ? 18.759 28.609 -34.197 1.00 33.84 224 LYS A O 1
ATOM 1697 N N . ASN A 1 225 ? 17.975 30.720 -34.282 1.00 32.34 225 ASN A N 1
ATOM 1698 C CA . ASN A 1 225 ? 18.415 31.006 -35.648 1.00 32.34 225 ASN A CA 1
ATOM 1699 C C . ASN A 1 225 ? 19.939 31.280 -35.693 1.00 32.34 225 ASN A C 1
ATOM 1701 O O . ASN A 1 225 ? 20.467 31.890 -34.755 1.00 32.34 225 ASN A O 1
ATOM 1705 N N . PRO A 1 226 ? 20.660 30.854 -36.750 1.00 35.38 226 PRO A N 1
ATOM 1706 C CA . PRO A 1 226 ? 22.100 31.061 -36.886 1.00 35.38 226 PRO A CA 1
ATOM 1707 C C . PRO A 1 226 ? 22.456 32.476 -37.389 1.00 35.38 226 PRO A C 1
ATOM 1709 O O . PRO A 1 226 ? 21.641 33.171 -37.990 1.00 35.38 226 PRO A O 1
ATOM 1712 N N . LYS A 1 227 ? 23.690 32.904 -37.089 1.00 32.84 227 LYS A N 1
ATOM 1713 C CA . LYS A 1 227 ? 24.284 34.229 -37.367 1.00 32.84 227 LYS A CA 1
ATOM 1714 C C . LYS A 1 227 ? 24.689 34.445 -38.841 1.00 32.84 227 LYS A C 1
ATOM 1716 O O . LYS A 1 227 ? 25.142 33.504 -39.481 1.00 32.84 227 LYS A O 1
ATOM 1721 N N . GLY A 1 228 ? 24.683 35.722 -39.260 1.00 27.95 228 GLY A N 1
ATOM 1722 C CA . GLY A 1 228 ? 25.432 36.327 -40.388 1.00 27.95 228 GLY A CA 1
ATOM 1723 C C . GLY A 1 228 ? 24.739 37.610 -40.902 1.00 27.95 228 GLY A C 1
ATOM 1724 O O . GLY A 1 228 ? 23.726 37.484 -41.572 1.00 27.95 228 GLY A O 1
ATOM 1725 N N . GLU A 1 229 ? 24.987 38.800 -40.321 1.00 25.70 229 GLU A N 1
ATOM 1726 C CA . GLU A 1 229 ? 25.823 39.945 -40.814 1.00 25.70 229 GLU A CA 1
ATOM 1727 C C . GLU A 1 229 ? 25.287 40.718 -42.055 1.00 25.70 229 GLU A C 1
ATOM 1729 O O . GLU A 1 229 ? 24.688 40.088 -42.915 1.00 25.70 229 GLU A O 1
ATOM 1734 N N . PRO A 1 230 ? 25.577 42.033 -42.277 1.00 35.44 230 PRO A N 1
ATOM 1735 C CA . PRO A 1 230 ? 25.877 43.152 -41.363 1.00 35.44 230 PRO A CA 1
ATOM 1736 C C . PRO A 1 230 ? 25.095 44.482 -41.660 1.00 35.44 230 PRO A C 1
ATOM 1738 O O . PRO A 1 230 ? 24.499 44.671 -42.711 1.00 35.44 230 PRO A O 1
ATOM 1741 N N . LYS A 1 231 ? 25.141 45.418 -40.690 1.00 29.97 231 LYS A N 1
ATOM 1742 C CA . LYS A 1 231 ? 24.984 46.907 -40.721 1.00 29.97 231 LYS A CA 1
ATOM 1743 C C . LYS A 1 231 ? 24.239 47.603 -41.897 1.00 29.97 231 LYS A C 1
ATOM 1745 O O . LYS A 1 231 ? 24.792 47.667 -42.984 1.00 29.97 231 LYS A O 1
ATOM 1750 N N . ASN A 1 232 ? 23.179 48.387 -41.609 1.00 25.64 232 ASN A N 1
ATOM 1751 C CA . ASN A 1 232 ? 23.148 49.858 -41.820 1.00 25.64 232 ASN A CA 1
ATOM 1752 C C . ASN A 1 232 ? 21.911 50.547 -41.180 1.00 25.64 232 ASN A C 1
ATOM 1754 O O . ASN A 1 232 ? 20.874 49.942 -40.939 1.00 25.64 232 ASN A O 1
ATOM 1758 N N . SER A 1 233 ? 22.091 51.836 -40.905 1.00 30.55 233 SER A N 1
ATOM 1759 C CA . SER A 1 233 ? 21.224 52.865 -40.321 1.00 30.55 233 SER A CA 1
ATOM 1760 C C . SER A 1 233 ? 19.777 52.998 -40.836 1.00 30.55 233 SER A C 1
ATOM 1762 O O . SER A 1 233 ? 19.526 52.992 -42.034 1.00 30.55 233 SER A O 1
ATOM 1764 N N . LYS A 1 234 ? 18.833 53.274 -39.922 1.00 26.19 234 LYS A N 1
ATOM 1765 C CA . LYS A 1 234 ? 18.139 54.574 -39.741 1.00 26.19 234 LYS A CA 1
ATOM 1766 C C . LYS A 1 234 ? 16.965 54.418 -38.765 1.00 26.19 234 LYS A C 1
ATOM 1768 O O . LYS A 1 234 ? 16.226 53.443 -38.793 1.00 26.19 234 LYS A O 1
ATOM 1773 N N . ARG A 1 235 ? 16.826 55.402 -37.872 1.00 31.81 235 ARG A N 1
ATOM 1774 C CA . ARG A 1 235 ? 15.660 55.597 -37.001 1.00 31.81 235 ARG A CA 1
ATOM 1775 C C . ARG A 1 235 ? 14.428 55.876 -37.857 1.00 31.81 235 ARG A C 1
ATOM 1777 O O . ARG A 1 235 ? 14.463 56.838 -38.611 1.00 31.81 235 ARG A O 1
ATOM 1784 N N . GLU A 1 236 ? 13.333 55.173 -37.594 1.00 26.09 236 GLU A N 1
ATOM 1785 C CA . GLU A 1 236 ? 11.980 55.708 -37.758 1.00 26.09 236 GLU A CA 1
ATOM 1786 C C . GLU A 1 236 ? 11.067 55.155 -36.660 1.00 26.09 236 GLU A C 1
ATOM 1788 O O . GLU A 1 236 ? 11.128 53.988 -36.275 1.00 26.09 236 GLU A O 1
ATOM 1793 N N . ARG A 1 237 ? 10.274 56.055 -36.083 1.00 33.00 237 ARG A N 1
ATOM 1794 C CA . ARG A 1 237 ? 9.382 55.831 -34.948 1.00 33.00 237 ARG A CA 1
ATOM 1795 C C . ARG A 1 237 ? 7.966 55.763 -35.510 1.00 33.00 237 ARG A C 1
ATOM 1797 O O . ARG A 1 237 ? 7.450 56.801 -35.900 1.00 33.00 237 ARG A O 1
ATOM 1804 N N . VAL A 1 238 ? 7.331 54.589 -35.520 1.00 27.27 238 VAL A N 1
ATOM 1805 C CA . VAL A 1 238 ? 5.892 54.459 -35.815 1.00 27.27 238 VAL A CA 1
ATOM 1806 C C . VAL A 1 238 ? 5.252 53.426 -34.885 1.00 27.27 238 VAL A C 1
ATOM 1808 O O . VAL A 1 238 ? 5.718 52.303 -34.730 1.00 27.27 238 VAL A O 1
ATOM 1811 N N . THR A 1 239 ? 4.182 53.863 -34.233 1.00 35.22 239 THR A N 1
ATOM 1812 C CA . THR A 1 239 ? 3.284 53.131 -33.334 1.00 35.22 239 THR A CA 1
ATOM 1813 C C . THR A 1 239 ? 2.266 52.271 -34.101 1.00 35.22 239 THR A C 1
ATOM 1815 O O . THR A 1 239 ? 1.658 52.779 -35.041 1.00 35.22 239 THR A O 1
ATOM 1818 N N . SER A 1 240 ? 1.944 51.057 -33.637 1.00 29.27 240 SER A N 1
ATOM 1819 C CA . SER A 1 240 ? 0.713 50.317 -34.004 1.00 29.27 240 SER A CA 1
ATOM 1820 C C . SER A 1 240 ? 0.242 49.482 -32.796 1.00 29.27 240 SER A C 1
ATOM 1822 O O . SER A 1 240 ? 0.950 48.613 -32.304 1.00 29.27 240 SER A O 1
ATOM 1824 N N . LYS A 1 241 ? -0.766 49.929 -32.033 1.00 30.88 241 LYS A N 1
ATOM 1825 C CA . LYS A 1 241 ? -2.218 49.679 -32.179 1.00 30.88 241 LYS A CA 1
ATOM 1826 C C . LYS A 1 241 ? -2.576 48.203 -32.408 1.00 30.88 241 LYS A C 1
ATOM 1828 O O . LYS A 1 241 ? -2.485 47.691 -33.515 1.00 30.88 241 LYS A O 1
ATOM 1833 N N . SER A 1 242 ? -3.032 47.572 -31.326 1.00 35.38 242 SER A N 1
ATOM 1834 C CA . SER A 1 242 ? -3.673 46.261 -31.268 1.00 35.38 242 SER A CA 1
ATOM 1835 C C . SER A 1 242 ? -5.071 46.279 -31.899 1.00 35.38 242 SER A C 1
ATOM 1837 O O . SER A 1 242 ? -5.827 47.241 -31.756 1.00 35.38 242 SER A O 1
ATOM 1839 N N . ASP A 1 243 ? -5.399 45.196 -32.604 1.00 43.44 243 ASP A N 1
ATOM 1840 C CA . ASP A 1 243 ? -6.636 45.011 -33.365 1.00 43.44 243 ASP A CA 1
ATOM 1841 C C . ASP A 1 243 ? -7.884 44.940 -32.443 1.00 43.44 243 ASP A C 1
ATOM 1843 O O . ASP A 1 243 ? -8.011 44.010 -31.633 1.00 43.44 243 ASP A O 1
ATOM 1847 N N . PRO A 1 244 ? -8.842 45.887 -32.543 1.00 40.59 244 PRO A N 1
ATOM 1848 C CA . PRO A 1 244 ? -10.035 45.939 -31.692 1.00 40.59 244 PRO A CA 1
ATOM 1849 C C . PRO A 1 244 ? -11.022 44.779 -31.900 1.00 40.59 244 PRO A C 1
ATOM 1851 O O . PRO A 1 244 ? -11.936 44.602 -31.085 1.00 40.59 244 PRO A O 1
ATOM 1854 N N . ARG A 1 245 ? -10.890 43.995 -32.983 1.00 39.97 245 ARG A N 1
ATOM 1855 C CA . ARG A 1 245 ? -11.793 42.866 -33.265 1.00 39.97 245 ARG A CA 1
ATOM 1856 C C . ARG A 1 245 ? -11.502 41.658 -32.374 1.00 39.97 245 ARG A C 1
ATOM 1858 O O . ARG A 1 245 ? -12.445 41.078 -31.836 1.00 39.97 245 ARG A O 1
ATOM 1865 N N . LEU A 1 246 ? -10.227 41.372 -32.100 1.00 41.44 246 LEU A N 1
ATOM 1866 C CA . LEU A 1 246 ? -9.812 40.223 -31.283 1.00 41.44 246 LEU A CA 1
ATOM 1867 C C . LEU A 1 246 ? -10.255 40.361 -29.811 1.00 41.44 246 LEU A C 1
ATOM 1869 O O . LEU A 1 246 ? -10.698 39.402 -29.180 1.00 41.44 246 LEU A O 1
ATOM 1873 N N . GLN A 1 247 ? -10.222 41.583 -29.264 1.00 41.28 247 GLN A N 1
ATOM 1874 C CA . GLN A 1 247 ? -10.654 41.842 -27.883 1.00 41.28 247 GLN A CA 1
ATOM 1875 C C . GLN A 1 247 ? -12.178 41.768 -27.696 1.00 41.28 247 GLN A C 1
ATOM 1877 O O . GLN A 1 247 ? -12.652 41.389 -26.620 1.00 41.28 247 GLN A O 1
ATOM 1882 N N . ARG A 1 248 ? -12.970 42.108 -28.724 1.00 45.66 248 ARG A N 1
ATOM 1883 C CA . ARG A 1 248 ? -14.439 41.982 -28.674 1.00 45.66 248 ARG A CA 1
ATOM 1884 C C . ARG A 1 248 ? -14.888 40.524 -28.727 1.00 45.66 248 ARG A C 1
ATOM 1886 O O . ARG A 1 248 ? -15.888 40.180 -28.098 1.00 45.66 248 ARG A O 1
ATOM 1893 N N . GLU A 1 249 ? -14.141 39.671 -29.418 1.00 44.56 249 GLU A N 1
ATOM 1894 C CA . GLU A 1 249 ? -14.446 38.246 -29.533 1.00 44.56 249 GLU A CA 1
ATOM 1895 C C . GLU A 1 249 ? -14.127 37.477 -28.241 1.00 44.56 249 GLU A C 1
ATOM 1897 O O . GLU A 1 249 ? -14.953 36.695 -27.765 1.00 44.56 249 GLU A O 1
ATOM 1902 N N . LEU A 1 250 ? -13.002 37.799 -27.591 1.00 40.91 250 LEU A N 1
ATOM 1903 C CA . LEU A 1 250 ? -12.642 37.250 -26.277 1.00 40.91 250 LEU A CA 1
ATOM 1904 C C . LEU A 1 250 ? -13.636 37.670 -25.183 1.00 40.91 250 LEU A C 1
ATOM 1906 O O . LEU A 1 250 ? -14.087 36.833 -24.400 1.00 40.91 250 LEU A O 1
ATOM 1910 N N . LYS A 1 251 ? -14.076 38.938 -25.175 1.00 44.28 251 LYS A N 1
ATOM 1911 C CA . LYS A 1 251 ? -15.103 39.409 -24.227 1.00 44.28 251 LYS A CA 1
ATOM 1912 C C . LYS A 1 251 ? -16.469 38.761 -24.464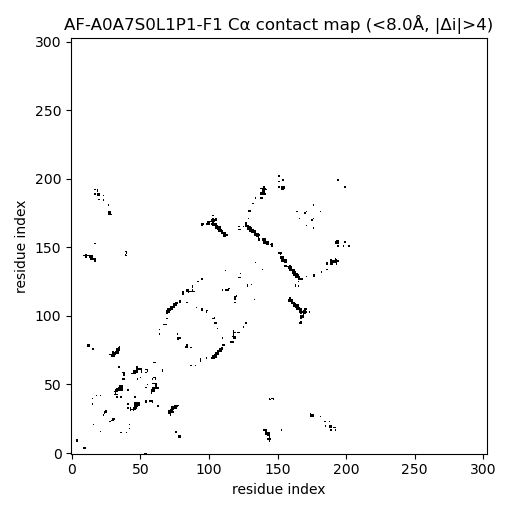 1.00 44.28 251 LYS A C 1
ATOM 1914 O O . LYS A 1 251 ? -17.179 38.506 -23.496 1.00 44.28 251 LYS A O 1
ATOM 1919 N N . ARG A 1 252 ? -16.844 38.457 -25.714 1.00 51.12 252 ARG A N 1
ATOM 1920 C CA . ARG A 1 252 ? -18.095 37.741 -26.031 1.00 51.12 252 ARG A CA 1
ATOM 1921 C C . ARG A 1 252 ? -18.067 36.283 -25.571 1.00 51.12 252 ARG A C 1
ATOM 1923 O O . ARG A 1 252 ? -19.057 35.833 -25.001 1.00 51.12 252 ARG A O 1
ATOM 1930 N N . LYS A 1 253 ? -16.946 35.575 -25.755 1.00 45.34 253 LYS A N 1
ATOM 1931 C CA . LYS A 1 253 ? -16.792 34.183 -25.294 1.00 45.34 253 LYS A CA 1
ATOM 1932 C C . LYS A 1 253 ? -16.804 34.079 -23.766 1.00 45.34 253 LYS A C 1
ATOM 1934 O O . LYS A 1 253 ? -17.531 33.248 -23.233 1.00 45.34 253 LYS A O 1
ATOM 1939 N N . SER A 1 254 ? -16.129 34.995 -23.064 1.00 43.62 254 SER A N 1
ATOM 1940 C CA . SER A 1 254 ? -16.145 35.030 -21.591 1.00 43.62 254 SER A CA 1
ATOM 1941 C C . SER A 1 254 ? -17.532 35.342 -21.013 1.00 43.62 254 SER A C 1
ATOM 1943 O O . SER A 1 254 ? -17.929 34.754 -20.014 1.00 43.62 254 SER A O 1
ATOM 1945 N N . LYS A 1 255 ? -18.304 36.235 -21.652 1.00 40.94 255 LYS A N 1
ATOM 1946 C CA . LYS A 1 255 ? -19.657 36.599 -21.187 1.00 40.94 255 LYS A CA 1
ATOM 1947 C C . LYS A 1 255 ? -20.707 35.519 -21.468 1.00 40.94 255 LYS A C 1
ATOM 1949 O O . LYS A 1 255 ? -21.731 35.503 -20.795 1.00 40.94 255 LYS A O 1
ATOM 1954 N N . LYS A 1 256 ? -20.466 34.654 -22.462 1.00 42.06 256 LYS A N 1
ATOM 1955 C CA . LYS A 1 256 ? -21.300 33.477 -22.742 1.00 42.06 256 LYS A CA 1
ATOM 1956 C C . LYS A 1 256 ? -21.046 32.381 -21.706 1.00 42.06 256 LYS A C 1
ATOM 1958 O O . LYS A 1 256 ? -22.000 31.896 -21.120 1.00 42.06 256 LYS A O 1
ATOM 1963 N N . HIS A 1 257 ? -19.778 32.110 -21.388 1.00 43.12 257 HIS A N 1
ATOM 1964 C CA . HIS A 1 257 ? -19.427 31.089 -20.397 1.00 43.12 257 HIS A CA 1
ATOM 1965 C C . HIS A 1 257 ? -19.944 31.427 -18.989 1.00 43.12 257 HIS A C 1
ATOM 1967 O O . HIS A 1 257 ? -20.480 30.561 -18.313 1.00 43.12 257 HIS A O 1
ATOM 1973 N N . LEU A 1 258 ? -19.885 32.708 -18.600 1.00 39.22 258 LEU A N 1
ATOM 1974 C CA . LEU A 1 258 ? -20.403 33.179 -17.310 1.00 39.22 258 LEU A CA 1
ATOM 1975 C C . LEU A 1 258 ? -21.945 33.194 -17.238 1.00 39.22 258 LEU A C 1
ATOM 1977 O O . LEU A 1 258 ? -22.511 33.199 -16.149 1.00 39.22 258 LEU A O 1
ATOM 1981 N N . ARG A 1 259 ? -22.637 33.237 -18.389 1.00 39.44 259 ARG A N 1
ATOM 1982 C CA . ARG A 1 259 ? -24.107 33.140 -18.459 1.00 39.44 259 ARG A CA 1
ATOM 1983 C C . ARG A 1 259 ? -24.586 31.694 -18.358 1.00 39.44 259 ARG A C 1
ATOM 1985 O O . ARG A 1 259 ? -25.556 31.466 -17.652 1.00 39.44 259 ARG A O 1
ATOM 1992 N N . ASP A 1 260 ? -23.879 30.756 -18.988 1.00 44.44 260 ASP A N 1
ATOM 1993 C CA . ASP A 1 260 ? -24.216 29.328 -18.921 1.00 44.44 260 ASP A CA 1
ATOM 1994 C C . ASP A 1 260 ? -23.988 28.763 -17.498 1.00 44.44 260 ASP A C 1
ATOM 1996 O O . ASP A 1 260 ? -24.812 28.007 -16.994 1.00 44.44 260 ASP A O 1
ATOM 2000 N N . GLU A 1 261 ? -22.949 29.220 -16.780 1.00 45.38 261 GLU A N 1
ATOM 2001 C CA . GLU A 1 261 ? -22.719 28.824 -15.374 1.00 45.38 261 GLU A CA 1
ATOM 2002 C C . GLU A 1 261 ? -23.732 29.433 -14.387 1.00 45.38 261 GLU A C 1
ATOM 2004 O O . GLU A 1 261 ? -24.019 28.846 -13.344 1.00 45.38 261 GLU A O 1
ATOM 2009 N N . THR A 1 262 ? -24.297 30.608 -14.692 1.00 40.62 262 THR A N 1
ATOM 2010 C CA . THR A 1 262 ? -25.288 31.256 -13.815 1.00 40.62 262 THR A CA 1
ATOM 2011 C C . THR A 1 262 ? -26.712 30.749 -14.049 1.00 40.62 262 THR A C 1
ATOM 2013 O O . THR A 1 262 ? -27.506 30.781 -13.106 1.00 40.62 262 THR A O 1
ATOM 2016 N N . SER A 1 263 ? -27.033 30.223 -15.241 1.00 40.78 263 SER A N 1
ATOM 2017 C CA . SER A 1 263 ? -28.305 29.531 -15.502 1.00 40.78 263 SER A CA 1
ATOM 2018 C C . SER A 1 263 ? -28.361 28.142 -14.859 1.00 40.78 263 SER A C 1
ATOM 2020 O O . SER A 1 263 ? -29.366 27.822 -14.229 1.00 40.78 263 SER A O 1
ATOM 2022 N N . ASP A 1 264 ? -27.269 27.368 -14.894 1.00 40.53 264 ASP A N 1
ATOM 2023 C CA . ASP A 1 264 ? -27.224 26.041 -14.245 1.00 40.53 264 ASP A CA 1
ATOM 2024 C C . ASP A 1 264 ? -27.329 26.141 -12.711 1.00 40.53 264 ASP A C 1
ATOM 2026 O O . ASP A 1 264 ? -27.964 25.316 -12.050 1.00 40.53 264 ASP A O 1
ATOM 2030 N N . ALA A 1 265 ? -26.769 27.204 -12.121 1.00 39.66 265 ALA A N 1
ATOM 2031 C CA . ALA A 1 265 ? -26.856 27.451 -10.683 1.00 39.66 265 ALA A CA 1
ATOM 2032 C C . ALA A 1 265 ? -28.246 27.937 -10.218 1.00 39.66 265 ALA A C 1
ATOM 2034 O O . ALA A 1 265 ? -28.585 27.781 -9.044 1.00 39.66 265 ALA A O 1
ATOM 2035 N N . THR A 1 266 ? -29.064 28.515 -11.110 1.00 37.69 266 THR A N 1
ATOM 2036 C CA . THR A 1 266 ? -30.420 28.994 -10.778 1.00 37.69 266 THR A CA 1
ATOM 2037 C C . THR A 1 266 ? -31.506 27.933 -11.001 1.00 37.69 266 THR A C 1
ATOM 2039 O O . THR A 1 266 ? -32.475 27.904 -10.239 1.00 37.69 266 THR A O 1
ATOM 2042 N N . GLU A 1 267 ? -31.324 26.980 -11.923 1.00 36.91 267 GLU A N 1
ATOM 2043 C CA . GLU A 1 267 ? -32.225 25.817 -12.053 1.00 36.91 267 GLU A CA 1
ATOM 2044 C C . GLU A 1 267 ? -32.051 24.787 -10.920 1.00 36.91 267 GLU A C 1
ATOM 2046 O O . GLU A 1 267 ? -33.036 24.216 -10.444 1.00 36.91 267 GLU A O 1
ATOM 2051 N N . ALA A 1 268 ? -30.840 24.627 -10.375 1.00 38.09 268 ALA A N 1
ATOM 2052 C CA . ALA A 1 268 ? -30.603 23.761 -9.214 1.00 38.09 268 ALA A CA 1
ATOM 2053 C C . ALA A 1 268 ? -31.182 24.321 -7.893 1.00 38.09 268 ALA A C 1
ATOM 2055 O O . ALA A 1 268 ? -31.518 23.554 -6.992 1.00 38.09 268 ALA A O 1
ATOM 2056 N N . ALA A 1 269 ? -31.347 25.644 -7.776 1.00 37.34 269 ALA A N 1
ATOM 2057 C CA . ALA A 1 269 ? -31.884 26.295 -6.575 1.00 37.34 269 ALA A CA 1
ATOM 2058 C C . ALA A 1 269 ? -33.424 26.398 -6.556 1.00 37.34 269 ALA A C 1
ATOM 2060 O O . ALA A 1 269 ? -34.008 26.648 -5.502 1.00 37.34 269 ALA A O 1
ATOM 2061 N N . THR A 1 270 ? -34.096 26.164 -7.690 1.00 35.88 270 THR A N 1
ATOM 2062 C CA . THR A 1 270 ? -35.560 26.321 -7.816 1.00 35.88 270 THR A CA 1
ATOM 2063 C C . THR A 1 270 ? -36.323 24.988 -7.690 1.00 35.88 270 THR A C 1
ATOM 2065 O O . THR A 1 270 ? -37.544 24.983 -7.568 1.00 35.88 270 THR A O 1
ATOM 2068 N N . SER A 1 271 ? -35.629 23.844 -7.606 1.00 37.22 271 SER A N 1
ATOM 2069 C CA . SER A 1 271 ? -36.243 22.512 -7.414 1.00 37.22 271 SER A CA 1
ATOM 2070 C C . SER A 1 271 ? -36.312 22.029 -5.953 1.00 37.22 271 SER A C 1
ATOM 2072 O O . SER A 1 271 ? -36.798 20.931 -5.694 1.00 37.22 271 SER A O 1
ATOM 2074 N N . VAL A 1 272 ? -35.898 22.854 -4.980 1.00 38.66 272 VAL A N 1
ATOM 2075 C CA . VAL A 1 272 ? -35.927 22.518 -3.535 1.00 38.66 272 VAL A CA 1
ATOM 2076 C C . VAL A 1 272 ? -36.962 23.353 -2.750 1.00 38.66 272 VAL A C 1
ATOM 2078 O O . VAL A 1 272 ? -37.123 23.180 -1.547 1.00 38.66 272 VAL A O 1
ATOM 2081 N N . ALA A 1 273 ? -37.734 24.222 -3.417 1.00 34.44 273 ALA A N 1
ATOM 2082 C CA . ALA A 1 273 ? -38.694 25.134 -2.773 1.00 34.44 273 ALA A CA 1
ATOM 2083 C C . ALA A 1 273 ? -40.175 24.922 -3.167 1.00 34.44 273 ALA A C 1
ATOM 2085 O O . ALA A 1 273 ? -40.995 25.816 -2.974 1.00 34.44 273 ALA A O 1
ATOM 2086 N N . ALA A 1 274 ? -40.547 23.744 -3.676 1.00 33.25 274 ALA A N 1
ATOM 2087 C CA . ALA A 1 274 ? -41.943 23.387 -3.953 1.00 33.25 274 ALA A CA 1
ATOM 2088 C C . ALA A 1 274 ? -42.267 22.001 -3.377 1.00 33.25 274 ALA A C 1
ATOM 2090 O O . ALA A 1 274 ? -42.186 20.989 -4.066 1.00 33.25 274 ALA A O 1
ATOM 2091 N N . GLY A 1 275 ? -42.595 21.949 -2.084 1.00 33.78 275 GLY A N 1
ATOM 2092 C CA . GLY A 1 275 ? -42.955 20.690 -1.430 1.00 33.78 275 GLY A CA 1
ATOM 2093 C C . GLY A 1 275 ? -43.178 20.776 0.077 1.00 33.78 275 GLY A C 1
ATOM 2094 O O . GLY A 1 275 ? -42.717 19.896 0.790 1.00 33.78 275 GLY A O 1
ATOM 2095 N N . ALA A 1 276 ? -43.835 21.824 0.581 1.00 34.53 276 ALA A N 1
ATOM 2096 C CA . ALA A 1 276 ? -44.382 21.822 1.942 1.00 34.53 276 ALA A CA 1
ATOM 2097 C C . ALA A 1 276 ? -45.461 22.907 2.093 1.00 34.53 276 ALA A C 1
ATOM 2099 O O . ALA A 1 276 ? -45.148 24.077 2.306 1.00 34.53 276 ALA A O 1
ATOM 2100 N N . GLY A 1 277 ? -46.734 22.522 1.985 1.00 27.58 277 GLY A N 1
ATOM 2101 C CA . GLY A 1 277 ? -47.871 23.394 2.282 1.00 27.58 277 GLY A CA 1
ATOM 2102 C C . GLY A 1 277 ? -49.210 22.648 2.267 1.00 27.58 277 GLY A C 1
ATOM 2103 O O . GLY A 1 277 ? -49.611 22.161 1.217 1.00 27.58 277 GLY A O 1
ATOM 2104 N N . GLY A 1 278 ? -49.884 22.623 3.427 1.00 27.27 278 GLY A N 1
ATOM 2105 C CA . GLY A 1 278 ? -51.271 22.167 3.660 1.00 27.27 278 GLY A CA 1
ATOM 2106 C C . GLY A 1 278 ? -51.373 20.688 4.063 1.00 27.27 278 GLY A C 1
ATOM 2107 O O . GLY A 1 278 ? -50.828 19.848 3.370 1.00 27.27 278 GLY A O 1
ATOM 2108 N N . GLU A 1 279 ? -51.998 20.265 5.166 1.00 30.69 279 GLU A N 1
ATOM 2109 C CA . GLU A 1 279 ? -53.136 20.832 5.900 1.00 30.69 279 GLU A CA 1
ATOM 2110 C C . GLU A 1 279 ? -53.052 20.608 7.424 1.00 30.69 279 GLU A C 1
ATOM 2112 O O . GLU A 1 279 ? -52.400 19.697 7.931 1.00 30.69 279 GLU A O 1
ATOM 2117 N N . SER A 1 280 ? -53.752 21.486 8.142 1.00 29.69 280 SER A N 1
ATOM 2118 C CA . SER A 1 280 ? -53.943 21.521 9.592 1.00 29.69 280 SER A CA 1
ATOM 2119 C C . SER A 1 280 ? -55.298 20.904 9.956 1.00 29.69 280 SER A C 1
ATOM 2121 O O . SER A 1 280 ? -56.280 21.241 9.299 1.00 29.69 280 SER A O 1
ATOM 2123 N N . ALA A 1 281 ? -55.395 20.182 11.080 1.00 31.05 281 ALA A N 1
ATOM 2124 C CA . ALA A 1 281 ? -56.580 20.257 11.944 1.00 31.05 281 ALA A CA 1
ATOM 2125 C C . ALA A 1 281 ? -56.322 19.758 13.387 1.00 31.05 281 ALA A C 1
ATOM 2127 O O . ALA A 1 281 ? -56.089 18.581 13.637 1.00 31.05 281 ALA A O 1
ATOM 2128 N N . THR A 1 282 ? -56.419 20.721 14.312 1.00 31.06 282 THR A N 1
ATOM 2129 C CA . THR A 1 282 ? -57.129 20.690 15.611 1.00 31.06 282 THR A CA 1
ATOM 2130 C C . THR A 1 282 ? -56.641 19.823 16.789 1.00 31.06 282 THR A C 1
ATOM 2132 O O . THR A 1 282 ? -56.887 18.628 16.860 1.00 31.06 282 THR A O 1
ATOM 2135 N N . ALA A 1 283 ? -56.094 20.545 17.780 1.00 31.67 283 ALA A N 1
ATOM 2136 C CA . ALA A 1 283 ? -56.520 20.627 19.191 1.00 31.67 283 ALA A CA 1
ATOM 2137 C C . ALA A 1 283 ? -56.563 19.359 20.072 1.00 31.67 283 ALA A C 1
ATOM 2139 O O . ALA A 1 283 ? -57.445 18.525 19.930 1.00 31.67 283 ALA A O 1
ATOM 2140 N N . ALA A 1 284 ? -55.740 19.335 21.129 1.00 31.48 284 ALA A N 1
ATOM 2141 C CA . ALA A 1 284 ? -56.202 19.571 22.508 1.00 31.48 284 ALA A CA 1
ATOM 2142 C C . ALA A 1 284 ? -55.038 19.521 23.521 1.00 31.48 284 ALA A C 1
ATOM 2144 O O . ALA A 1 284 ? -54.090 18.750 23.403 1.00 31.48 284 ALA A O 1
ATOM 2145 N N . SER A 1 285 ? -55.148 20.398 24.511 1.00 32.62 285 SER A N 1
ATOM 2146 C CA . SER A 1 285 ? -54.373 20.543 25.744 1.00 32.62 285 SER A CA 1
ATOM 2147 C C . SER A 1 285 ? -54.331 19.281 26.617 1.00 32.62 285 SER A C 1
ATOM 2149 O O . SER A 1 285 ? -55.363 18.641 26.765 1.00 32.62 285 SER A O 1
ATOM 2151 N N . ASP A 1 286 ? -53.217 19.011 27.311 1.00 32.47 286 ASP A N 1
ATOM 2152 C CA . ASP A 1 286 ? -53.150 19.249 28.766 1.00 32.47 286 ASP A CA 1
ATOM 2153 C C . ASP A 1 286 ? -51.746 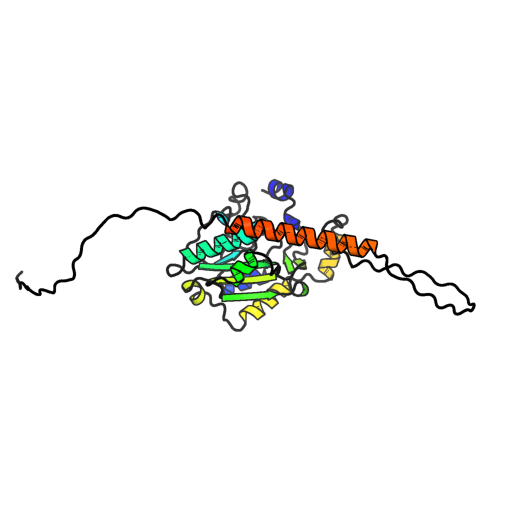19.056 29.373 1.00 32.47 286 ASP A C 1
ATOM 2155 O O . ASP A 1 286 ? -50.907 18.303 28.877 1.00 32.47 286 ASP A O 1
ATOM 2159 N N . LYS A 1 287 ? -51.489 19.792 30.459 1.00 35.91 287 LYS A N 1
ATOM 2160 C CA . LYS A 1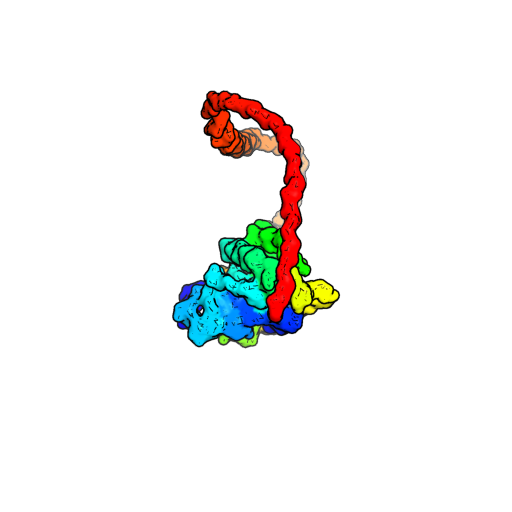 287 ? -50.237 19.829 31.241 1.00 35.91 287 LYS A CA 1
ATOM 2161 C C . LYS A 1 287 ? -50.290 18.838 32.441 1.00 35.91 287 LYS A C 1
ATOM 2163 O O . LYS A 1 287 ? -51.287 18.152 32.625 1.00 35.91 287 LYS A O 1
ATOM 2168 N N . PRO A 1 288 ? -49.211 18.685 33.243 1.00 46.88 288 PRO A N 1
ATOM 2169 C CA . PRO A 1 288 ? -48.765 17.397 33.779 1.00 46.88 288 PRO A CA 1
ATOM 2170 C C . PRO A 1 288 ? -49.258 17.096 35.201 1.00 46.88 288 PRO A C 1
ATOM 2172 O O . PRO A 1 288 ? -49.571 18.002 35.973 1.00 46.88 288 PRO A O 1
ATOM 2175 N N . THR A 1 289 ? -49.187 15.825 35.614 1.00 34.31 289 THR A N 1
ATOM 2176 C CA . THR A 1 289 ? -49.359 15.431 37.022 1.00 34.31 289 THR A CA 1
ATOM 2177 C C . THR A 1 289 ? -48.264 14.508 37.558 1.00 34.31 289 THR A C 1
ATOM 2179 O O . THR A 1 289 ? -47.656 13.695 36.868 1.00 34.31 289 THR A O 1
ATOM 2182 N N . LYS A 1 290 ? -47.999 14.749 38.844 1.00 33.59 290 LYS A N 1
ATOM 2183 C CA . LYS A 1 290 ? -46.925 14.287 39.724 1.00 33.59 290 LYS A CA 1
ATOM 2184 C C . LYS A 1 290 ? -46.974 12.791 40.081 1.00 33.59 290 LYS A C 1
ATOM 2186 O O . LYS A 1 290 ? -48.035 12.219 40.276 1.00 33.59 290 LYS A O 1
ATOM 2191 N N . ALA A 1 291 ? -45.772 12.257 40.309 1.00 37.31 291 ALA A N 1
ATOM 2192 C CA . ALA A 1 291 ? -45.324 11.351 41.379 1.00 37.31 291 ALA A CA 1
ATOM 2193 C C . ALA A 1 291 ? -46.344 10.504 42.175 1.00 37.31 291 ALA A C 1
ATOM 2195 O O . ALA A 1 291 ? -47.203 11.040 42.873 1.00 37.31 291 ALA A O 1
ATOM 2196 N N . ARG A 1 292 ? -46.038 9.201 42.323 1.00 34.84 292 ARG A N 1
ATOM 2197 C CA . ARG A 1 292 ? -46.301 8.461 43.572 1.00 34.84 292 ARG A CA 1
ATOM 2198 C C . ARG A 1 292 ? -45.308 7.307 43.803 1.00 34.84 292 ARG A C 1
ATOM 2200 O O . ARG A 1 292 ? -45.087 6.471 42.938 1.00 34.84 292 ARG A O 1
ATOM 2207 N N . LYS A 1 293 ? -44.709 7.305 45.001 1.00 37.06 293 LYS A N 1
ATOM 2208 C CA . LYS A 1 293 ? -43.854 6.266 45.611 1.00 37.06 293 LYS A CA 1
ATOM 2209 C C . LYS A 1 293 ? -44.675 5.075 46.144 1.00 37.06 293 LYS A C 1
ATOM 2211 O O . LYS A 1 293 ? -45.845 5.248 46.485 1.00 37.06 293 LYS A O 1
ATOM 2216 N N . SER A 1 294 ? -43.938 4.000 46.475 1.00 35.38 294 SER A N 1
ATOM 2217 C CA . SER A 1 294 ? -44.238 2.859 47.385 1.00 35.38 294 SER A CA 1
ATOM 2218 C C . SER A 1 294 ? -44.882 1.656 46.679 1.00 35.38 294 SER A C 1
ATOM 2220 O O . SER A 1 294 ? -45.861 1.833 45.977 1.00 35.38 294 SER A O 1
ATOM 2222 N N . ARG A 1 295 ? -44.426 0.404 46.840 1.00 37.03 295 ARG A N 1
ATOM 2223 C CA . ARG A 1 295 ? -44.222 -0.295 48.124 1.00 37.03 295 ARG A CA 1
ATOM 2224 C C . ARG A 1 295 ? -43.248 -1.486 48.011 1.00 37.03 295 ARG A C 1
ATOM 2226 O O . ARG A 1 295 ? -43.190 -2.180 47.007 1.00 37.03 295 ARG A O 1
ATOM 2233 N N . LYS A 1 296 ? -42.524 -1.693 49.110 1.00 37.19 296 LYS A N 1
ATOM 2234 C CA . LYS A 1 296 ? -41.562 -2.749 49.457 1.00 37.19 296 LYS A CA 1
ATOM 2235 C C . LYS A 1 296 ? -42.331 -3.986 49.959 1.00 37.19 296 LYS A C 1
ATOM 2237 O O . LYS A 1 296 ? -43.210 -3.807 50.801 1.00 37.19 296 LYS A O 1
ATOM 2242 N N . VAL A 1 297 ? -41.977 -5.203 49.536 1.00 44.59 297 VAL A N 1
ATOM 2243 C CA . VAL A 1 297 ? -42.333 -6.458 50.235 1.00 44.59 297 VAL A CA 1
ATOM 2244 C C . VAL A 1 297 ? -41.048 -7.239 50.521 1.00 44.59 297 VAL A C 1
ATOM 2246 O O . VAL A 1 297 ? -40.111 -7.242 49.729 1.00 44.59 297 VAL A O 1
ATOM 2249 N N . ARG A 1 298 ? -40.992 -7.775 51.742 1.00 39.31 298 ARG A N 1
ATOM 2250 C CA . ARG A 1 298 ? -39.869 -8.414 52.435 1.00 39.31 298 ARG A CA 1
ATOM 2251 C C . ARG A 1 298 ? -39.890 -9.940 52.247 1.00 39.31 298 ARG A C 1
ATOM 2253 O O . ARG A 1 298 ? -40.968 -10.508 52.182 1.00 39.31 298 ARG A O 1
ATOM 2260 N N . LYS A 1 299 ? -38.677 -10.512 52.308 1.00 40.94 299 LYS A N 1
ATOM 2261 C CA . LYS A 1 299 ? -38.215 -11.769 52.947 1.00 40.94 299 LYS A CA 1
ATOM 2262 C C . LYS A 1 299 ? -39.091 -13.036 52.912 1.00 40.94 299 LYS A C 1
ATOM 2264 O O . LYS A 1 299 ? -40.176 -13.059 53.477 1.00 40.94 299 LYS A O 1
ATOM 2269 N N . GLY A 1 300 ? -38.441 -14.130 52.503 1.00 40.81 300 GLY A N 1
ATOM 2270 C CA . GLY A 1 300 ? -38.589 -15.476 53.067 1.00 40.81 300 GLY A CA 1
ATOM 2271 C C . GLY A 1 300 ? -37.231 -16.195 53.024 1.00 40.81 300 GLY A C 1
ATOM 2272 O O . GLY A 1 300 ? -36.612 -16.244 51.966 1.00 40.81 300 GLY A O 1
ATOM 2273 N N . GLU A 1 301 ? -36.749 -16.644 54.185 1.00 50.97 301 GLU A N 1
ATOM 2274 C CA . GLU A 1 301 ? -35.559 -17.486 54.416 1.00 50.97 301 GLU A CA 1
ATOM 2275 C C . GLU A 1 301 ? -35.940 -18.986 54.408 1.00 50.97 301 GLU A C 1
ATOM 2277 O O . GLU A 1 301 ? -37.122 -19.311 54.495 1.00 50.97 301 GLU A O 1
ATOM 2282 N N . HIS A 1 302 ? -34.909 -19.847 54.409 1.00 45.66 302 HIS A N 1
ATOM 2283 C CA . HIS A 1 302 ? -34.871 -21.298 54.697 1.00 45.66 302 HIS A CA 1
ATOM 2284 C C . HIS A 1 302 ? -35.145 -22.301 53.564 1.00 45.66 302 HIS A C 1
ATOM 2286 O O . HIS A 1 302 ? -36.269 -22.755 53.367 1.00 45.66 302 HIS A O 1
ATOM 2292 N N . SER A 1 303 ? -34.078 -22.815 52.946 1.00 51.12 303 SER A N 1
ATOM 2293 C CA . SER A 1 303 ? -33.400 -24.075 53.335 1.00 51.12 303 SER A CA 1
ATOM 2294 C C . SER A 1 303 ? -32.120 -24.256 52.526 1.00 51.12 303 SER A C 1
ATOM 2296 O O . SER A 1 303 ? -32.100 -23.783 51.368 1.00 51.12 303 SER A O 1
#

Mean predicted aligned error: 15.94 Å

Secondary structure (DSSP, 8-state):
-HHHHHHTTGGGT-EEPPHHHHHHHHHHH---EESS--TTT--SSSB--S-HHHHGGGTB---GGG---SSEEEEE---S-HHHHHHHHHHHHHHHHHHTTT--EEEEEEEES-TTSHHHHHHHH-TTEEEEEEE-GGG-EEEETTGGG-SS-EEE-SS-EEEEEEE-HHHHHHS-S--TTHHHHHHHHHHTTSPPHHHHHHHHHH-TT-TTS-PPPPP-PPPPPPP----------------HHHHHHHHHHHHHHHHHHHHHHHHHHHSSSSS----------------------------

Foldseek 3Di:
DVVVCVVVVCLQQAFAADPLLVVLCCVQQVAQEEQEDALQRDPHLAYAYDCCPPGVVSRHPYHSLPDQDLEGEHEYEWGQDLVGLLSVLVSLLVNLVVNAPPYKHKYKYKYFPPCVRNSNVSLVPDPQWQDKAKAAQQQFWGFGSVLSVDPQGIDGRPGIMIITMGIHPNSCVVRPPPDVCSNVSNSVSRNVRYTDPVRVVVVPVVPPDDPPPDDDDDPDDDDDDDDDDDDDDDDDDDDDDDDPVVVVVVVVVVVVVVVVVVVVVVVVVVVVPPDDDDDDDDDDDDDDDDDDDDDDDDDDDDD

pLDDT: mean 75.36, std 27.18, range [25.64, 98.88]

Radius of gyration: 31.81 Å; Cα contacts (8 Å, |Δi|>4): 416; chains: 1; bounding box: 83×80×96 Å

Sequence (303 aa):
MLLRYKSIRGHGFQAAIGRPVWQLLRASLGVGAECFASPLNCHLPAFASAFADVDAAFGSRGSFFALSPLSGSFAANPPFVHPIMNATADHIEKLLTAAEGKHALSFVVFLPGWQEGGGYQQLSKSAFLRAKILVAATDHGFCDGASHQRQDPYRHSPYDTCVFVLQTAKASRKWPTAKPDFEAQLRAAMGKCVPSEAAVGRQLKQTPAAVGAAQPQPPKREPKNPKGEPKNSKRERVTSKSDPRLQRELKRKSKKHLRDETSDATEAATSVAAGAGGESATAASDKPTKARKSRKVRKGEHS

Nearest PDB structures (foldseek):
  6irw-assembly2_B  TM=9.353E-01  e=5.764E-19  Homo sapiens
  6irw-assembly1_A  TM=9.362E-01  e=6.134E-19  Homo sapiens
  6is0-assembly1_A  TM=9.229E-01  e=1.473E-16  Danio rerio
  6iry-assembly1_A  TM=9.152E-01  e=7.902E-17  Danio rerio
  6irx-assembly1_A  TM=8.704E-01  e=1.381E-17  Danio rerio

Organism: NCBI:txid221442

Solvent-accessible surface area (backbone atoms only — not comparable to full-atom values): 18212 Å² total; per-residue (Å²): 88,71,68,62,52,58,74,66,58,45,38,82,68,40,69,36,85,32,68,58,39,52,55,47,40,35,74,57,45,53,39,59,31,33,44,47,40,44,84,68,63,54,87,50,81,35,28,12,18,91,49,39,94,55,31,38,93,65,42,33,72,20,44,45,92,79,58,80,72,61,53,49,24,31,35,35,49,55,60,93,42,70,72,53,38,32,52,48,38,55,49,52,52,53,47,39,63,72,18,42,96,77,27,39,26,34,39,37,35,49,42,67,56,53,68,86,38,68,26,51,46,50,53,74,67,38,93,37,51,68,47,78,47,79,42,56,23,90,55,21,24,21,23,42,41,52,31,84,79,42,94,64,37,44,33,69,37,96,49,30,37,30,40,37,34,35,32,17,72,53,18,41,72,76,33,54,64,86,47,93,55,48,66,60,52,48,50,54,24,31,35,72,21,41,53,50,72,68,46,52,55,50,54,58,69,75,46,91,82,65,94,84,73,86,76,85,80,75,83,83,75,79,84,81,80,86,90,81,88,81,90,84,91,78,91,80,90,83,90,80,86,81,69,72,65,64,61,53,52,54,53,52,54,55,56,48,54,58,47,56,58,51,51,58,58,52,59,67,64,63,76,78,76,79,89,86,83,87,88,87,84,82,90,84,88,85,84,89,86,80,89,83,86,86,87,89,84,81,90,84,86,90,134

InterPro domains:
  IPR022035 PCIF1, WW domain [PF12237] (1-145)
  IPR039881 mRNA (2'-O-methyladenosine-N(6)-)-methyltransferase PCIF1-like [PTHR21727] (1-190)